Protein AF-A0A7X1L6V2-F1 (afdb_monomer_lite)

Sequence (202 aa):
MSANLEILYQQADAALVFFFRLVENPMLGYLIGIAVLALICAVIGDLTIGLAFRFNGAFFKRDNQELIRMQNKSLLALQARDKESYQACNQVANDSFGKVFFSQIALGASSLWPVPFALQWLSGRFADVAFLLPIPLGARTEVGYAFTFIPMYILMRILFGQVKDRLPGYRRLTALPDEDDGEEETMLRVGDVLKDKVSQKV

Secondary structure (DSSP, 8-state):
--HHHHHHHHHHHHHHHHHHTSSSSHHHHHHHHHHHHHHHHHHHHHHHHHHHHHHHHHHHHHHHHHHHHHHHHHHHHHHTT-HHHHHHHHHHHHHHHHHHHHHHHHHHHHTTTHHHHHHHHHHHHHTT-PEEEEEEETTEEEE-HHHHHHHHHHHHHHHHHHHGGG-HHHHHHH---------------HHHHHHHHHHTT-

pLDDT: mean 77.64, std 12.71, range [41.09, 93.88]

Structure (mmCIF, N/CA/C/O backbone):
data_AF-A0A7X1L6V2-F1
#
_entry.id   AF-A0A7X1L6V2-F1
#
loop_
_atom_site.group_PDB
_atom_site.id
_atom_site.type_symbol
_atom_site.label_atom_id
_atom_site.label_alt_id
_atom_site.label_comp_id
_atom_site.label_asym_id
_atom_site.label_entity_id
_atom_site.label_seq_id
_atom_site.pdbx_PDB_ins_code
_atom_site.Cartn_x
_atom_site.Cartn_y
_atom_site.Cartn_z
_atom_site.occupancy
_atom_site.B_iso_or_equiv
_atom_site.auth_seq_id
_atom_site.auth_comp_id
_atom_site.auth_asym_id
_atom_site.auth_atom_id
_atom_site.pdbx_PDB_model_num
ATOM 1 N N . MET A 1 1 ? 29.954 -3.954 -0.108 1.00 58.34 1 MET A N 1
ATOM 2 C CA . MET A 1 1 ? 28.746 -4.803 -0.023 1.00 58.34 1 MET A CA 1
ATOM 3 C C . MET A 1 1 ? 29.207 -6.238 -0.277 1.00 58.34 1 MET A C 1
ATOM 5 O O . MET A 1 1 ? 30.196 -6.391 -0.980 1.00 58.34 1 MET A O 1
ATOM 9 N N . SER A 1 2 ? 28.660 -7.279 0.362 1.00 73.75 2 SER A N 1
ATOM 10 C CA . SER A 1 2 ? 29.156 -8.646 0.103 1.00 73.75 2 SER A CA 1
ATOM 11 C C . SER A 1 2 ? 28.840 -9.038 -1.346 1.00 73.75 2 SER A C 1
ATOM 13 O O . SER A 1 2 ? 27.753 -8.728 -1.827 1.00 73.75 2 SER A O 1
ATOM 15 N N . ALA A 1 3 ? 29.762 -9.714 -2.042 1.00 81.69 3 ALA A N 1
ATOM 16 C CA . ALA A 1 3 ? 29.598 -10.080 -3.458 1.00 81.69 3 ALA A CA 1
ATOM 17 C C . ALA A 1 3 ? 28.263 -10.806 -3.742 1.00 81.69 3 ALA A C 1
ATOM 19 O O . ALA A 1 3 ? 27.625 -10.587 -4.766 1.00 81.69 3 ALA A O 1
ATOM 20 N N . ASN A 1 4 ? 27.780 -11.600 -2.782 1.00 85.12 4 ASN A N 1
ATOM 21 C CA . ASN A 1 4 ? 26.488 -12.285 -2.869 1.00 85.12 4 ASN A CA 1
ATOM 22 C C . ASN A 1 4 ? 25.287 -11.323 -2.891 1.00 85.12 4 ASN A C 1
ATOM 24 O O . ASN A 1 4 ? 24.302 -11.588 -3.576 1.00 85.12 4 ASN A O 1
ATOM 28 N N . LEU A 1 5 ? 25.351 -10.207 -2.158 1.00 81.88 5 LEU A N 1
ATOM 29 C CA . LEU A 1 5 ? 24.267 -9.225 -2.113 1.00 81.88 5 LEU A CA 1
ATOM 30 C C . LEU A 1 5 ? 24.190 -8.417 -3.416 1.00 81.88 5 LEU A C 1
ATOM 32 O O . LEU A 1 5 ? 23.098 -8.095 -3.872 1.00 81.88 5 LEU A O 1
ATOM 36 N N . GLU A 1 6 ? 25.336 -8.136 -4.039 1.00 83.44 6 GLU A N 1
ATOM 37 C CA . GLU A 1 6 ? 25.399 -7.504 -5.363 1.00 83.44 6 GLU A CA 1
ATOM 38 C C . GLU A 1 6 ? 24.801 -8.404 -6.450 1.00 83.44 6 GLU A C 1
ATOM 40 O O . GLU A 1 6 ? 24.004 -7.934 -7.260 1.00 83.44 6 GLU A O 1
ATOM 45 N N . ILE A 1 7 ? 25.105 -9.706 -6.420 1.00 87.31 7 ILE A N 1
ATOM 46 C CA . ILE A 1 7 ? 24.523 -10.690 -7.346 1.00 87.31 7 ILE A CA 1
ATOM 47 C C . ILE A 1 7 ? 23.001 -10.760 -7.179 1.00 87.31 7 ILE A C 1
ATOM 49 O O . ILE A 1 7 ? 22.271 -10.695 -8.167 1.00 87.31 7 ILE A O 1
ATOM 53 N N . LEU A 1 8 ? 22.509 -10.854 -5.939 1.00 84.00 8 LEU A N 1
ATOM 54 C CA . LEU A 1 8 ? 21.070 -10.878 -5.655 1.00 84.00 8 LEU A CA 1
ATOM 55 C C . LEU A 1 8 ? 20.374 -9.607 -6.145 1.00 84.00 8 LEU A C 1
ATOM 57 O O . LEU A 1 8 ? 19.308 -9.688 -6.755 1.00 84.00 8 LEU A O 1
ATOM 61 N N . TYR A 1 9 ? 20.989 -8.444 -5.916 1.00 84.12 9 TYR A N 1
ATOM 62 C CA . TYR A 1 9 ? 20.469 -7.175 -6.408 1.00 84.12 9 TYR A CA 1
ATOM 63 C C . TYR A 1 9 ? 20.370 -7.179 -7.935 1.00 84.12 9 TYR A C 1
ATOM 65 O O . TYR A 1 9 ? 19.296 -6.922 -8.463 1.00 84.12 9 TYR A O 1
ATOM 73 N N . GLN A 1 10 ? 21.437 -7.544 -8.648 1.00 85.38 10 GLN A N 1
ATOM 74 C CA . GLN A 1 10 ? 21.448 -7.586 -10.116 1.00 85.38 10 GLN A CA 1
ATOM 75 C C . GLN A 1 10 ? 20.434 -8.581 -10.697 1.00 85.38 10 GLN A C 1
ATOM 77 O O . GLN A 1 10 ? 19.821 -8.306 -11.726 1.00 85.38 10 GLN A O 1
ATOM 82 N N . GLN A 1 11 ? 20.223 -9.726 -10.045 1.00 87.44 11 GLN A N 1
ATOM 83 C CA . GLN A 1 11 ? 19.221 -10.703 -10.475 1.00 87.44 11 GLN A CA 1
ATOM 84 C C . GLN A 1 11 ? 17.793 -10.185 -10.291 1.00 87.44 11 GLN A C 1
ATOM 86 O O . GLN A 1 11 ? 16.987 -10.276 -11.217 1.00 87.44 11 GLN A O 1
ATOM 91 N N . ALA A 1 12 ? 17.483 -9.616 -9.122 1.00 83.62 12 ALA A N 1
ATOM 92 C CA . ALA A 1 12 ? 16.182 -9.000 -8.869 1.00 83.62 12 ALA A CA 1
ATOM 93 C C . ALA A 1 12 ? 15.929 -7.841 -9.842 1.00 83.62 12 ALA A C 1
ATOM 95 O O . ALA A 1 12 ? 14.844 -7.705 -10.405 1.00 83.62 12 ALA A O 1
ATOM 96 N N . ASP A 1 13 ? 16.964 -7.049 -10.089 1.00 86.19 13 ASP A N 1
ATOM 97 C CA . ASP A 1 13 ? 16.958 -5.933 -11.013 1.00 86.19 13 ASP A CA 1
ATOM 98 C C . ASP A 1 13 ? 16.658 -6.370 -12.456 1.00 86.19 13 ASP A C 1
ATOM 100 O O . ASP A 1 13 ? 15.748 -5.832 -13.089 1.00 86.19 13 ASP A O 1
ATOM 104 N N . ALA A 1 14 ? 17.342 -7.406 -12.950 1.00 85.81 14 ALA A N 1
ATOM 105 C CA . ALA A 1 14 ? 17.100 -7.983 -14.270 1.00 85.81 14 ALA A CA 1
ATOM 106 C C . ALA A 1 14 ? 15.687 -8.574 -14.394 1.00 85.81 14 ALA A C 1
ATOM 108 O O . ALA A 1 14 ? 15.012 -8.351 -15.402 1.00 85.81 14 ALA A O 1
ATOM 109 N N . ALA A 1 15 ? 15.219 -9.280 -13.361 1.00 85.06 15 ALA A N 1
ATOM 110 C CA . ALA A 1 15 ? 13.876 -9.848 -13.325 1.00 85.06 15 ALA A CA 1
ATOM 111 C C . ALA A 1 15 ? 12.793 -8.760 -13.377 1.00 85.06 15 ALA A C 1
ATOM 113 O O . ALA A 1 15 ? 11.805 -8.911 -14.090 1.00 85.06 15 ALA A O 1
ATOM 114 N N . LEU A 1 16 ? 12.985 -7.641 -12.673 1.00 85.31 16 LEU A N 1
ATOM 115 C CA . LEU A 1 16 ? 12.052 -6.516 -12.720 1.00 85.31 16 LEU A CA 1
ATOM 116 C C . LEU A 1 16 ? 12.097 -5.799 -14.073 1.00 85.31 16 LEU A C 1
ATOM 118 O O . LEU A 1 16 ? 11.047 -5.549 -14.658 1.00 85.31 16 LEU A O 1
ATOM 122 N N . VAL A 1 17 ? 13.291 -5.513 -14.607 1.00 87.19 17 VAL A N 1
ATOM 123 C CA . VAL A 1 17 ? 13.464 -4.842 -15.911 1.00 87.19 17 VAL A CA 1
ATOM 124 C C . VAL A 1 17 ? 12.854 -5.645 -17.056 1.00 87.19 17 VAL A C 1
ATOM 126 O O . VAL A 1 17 ? 12.338 -5.047 -18.001 1.00 87.19 17 VAL A O 1
ATOM 129 N N . PHE A 1 18 ? 12.870 -6.975 -16.974 1.00 86.94 18 PHE A N 1
ATOM 130 C CA . PHE A 1 18 ? 12.247 -7.843 -17.969 1.00 86.94 18 PHE A CA 1
ATOM 131 C C . PHE A 1 18 ? 10.788 -7.448 -18.253 1.00 86.94 18 PHE A C 1
ATOM 133 O O . PHE A 1 18 ? 10.409 -7.314 -19.416 1.00 86.94 18 PHE A O 1
ATOM 140 N N . PHE A 1 19 ? 9.994 -7.144 -17.220 1.00 86.19 19 PHE A N 1
ATOM 141 C CA . PHE A 1 19 ? 8.588 -6.758 -17.392 1.00 86.19 19 PHE A CA 1
ATOM 142 C C . PHE A 1 19 ? 8.403 -5.420 -18.117 1.00 86.19 19 PHE A C 1
ATOM 144 O O . PHE A 1 19 ? 7.423 -5.244 -18.836 1.00 86.19 19 PHE A O 1
ATOM 151 N N . PHE A 1 20 ? 9.362 -4.500 -17.990 1.00 84.38 20 PHE A N 1
ATOM 152 C CA . PHE A 1 20 ? 9.344 -3.214 -18.695 1.00 84.38 20 PHE A CA 1
ATOM 153 C C . PHE A 1 20 ? 9.712 -3.345 -20.180 1.00 84.38 20 PHE A C 1
ATOM 155 O O . PHE A 1 20 ? 9.467 -2.421 -20.952 1.00 84.38 20 PHE A O 1
ATOM 162 N N . ARG A 1 21 ? 10.301 -4.478 -20.587 1.00 86.12 21 ARG A N 1
ATOM 163 C CA . ARG A 1 21 ? 10.762 -4.753 -21.959 1.00 86.12 21 ARG A CA 1
ATOM 164 C C . ARG A 1 21 ? 9.888 -5.752 -22.718 1.00 86.12 21 ARG A C 1
ATOM 166 O O . ARG A 1 21 ? 10.239 -6.131 -23.829 1.00 86.12 21 ARG A O 1
ATOM 173 N N . LEU A 1 22 ? 8.760 -6.169 -22.142 1.00 83.00 22 LEU A N 1
ATOM 174 C CA . LEU A 1 22 ? 7.839 -7.125 -22.768 1.00 83.00 22 LEU A CA 1
ATOM 175 C C . LEU A 1 22 ? 7.211 -6.609 -24.069 1.00 83.00 22 LEU A C 1
ATOM 177 O O . LEU A 1 22 ? 6.811 -7.409 -24.909 1.00 83.00 22 LEU A O 1
ATOM 181 N N . VAL A 1 23 ? 7.091 -5.290 -24.221 1.00 87.25 23 VAL A N 1
ATOM 182 C CA . VAL A 1 23 ? 6.424 -4.655 -25.360 1.00 87.25 23 VAL A CA 1
ATOM 183 C C . VAL A 1 23 ? 7.390 -3.693 -26.039 1.00 87.25 23 VAL A C 1
ATOM 185 O O . VAL A 1 23 ? 8.060 -2.910 -25.371 1.00 87.25 23 VAL A O 1
ATOM 188 N N . GLU A 1 24 ? 7.433 -3.734 -27.372 1.00 83.31 24 GLU A N 1
ATOM 189 C CA . GLU A 1 24 ? 8.297 -2.871 -28.193 1.00 83.31 24 GLU A CA 1
ATOM 190 C C . GLU A 1 24 ? 7.934 -1.383 -28.061 1.00 83.31 24 GLU A C 1
ATOM 192 O O . GLU A 1 24 ? 8.799 -0.514 -28.139 1.00 83.31 24 GLU A O 1
ATOM 197 N N . ASN A 1 25 ? 6.653 -1.078 -27.818 1.00 86.00 25 ASN A N 1
ATOM 198 C CA . ASN A 1 25 ? 6.199 0.276 -27.524 1.00 86.00 25 ASN A CA 1
ATOM 199 C C . ASN A 1 25 ? 6.647 0.700 -26.106 1.00 86.00 25 ASN A C 1
ATOM 201 O O . ASN A 1 25 ? 6.159 0.129 -25.123 1.00 86.00 25 ASN A O 1
ATOM 205 N N . PRO A 1 26 ? 7.491 1.742 -25.973 1.00 82.56 26 PRO A N 1
ATOM 206 C CA . PRO A 1 26 ? 8.095 2.130 -24.6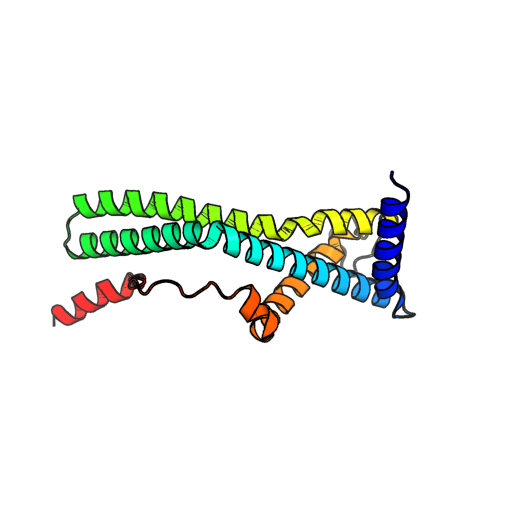98 1.00 82.56 26 PRO A CA 1
ATOM 207 C C . PRO A 1 26 ? 7.073 2.608 -23.658 1.00 82.56 26 PRO A C 1
ATOM 209 O O . PRO A 1 26 ? 7.256 2.374 -22.465 1.00 82.56 26 PRO A O 1
ATOM 212 N N . MET A 1 27 ? 5.973 3.238 -24.084 1.00 82.75 27 MET A N 1
ATOM 213 C CA . MET A 1 27 ? 4.936 3.721 -23.167 1.00 82.75 27 MET A CA 1
ATOM 214 C C . MET A 1 27 ? 4.108 2.562 -22.602 1.00 82.75 27 MET A C 1
ATOM 216 O O . MET A 1 27 ? 3.819 2.530 -21.406 1.00 82.75 27 MET A O 1
ATOM 220 N N . LEU A 1 28 ? 3.764 1.581 -23.442 1.00 84.81 28 LEU A N 1
ATOM 221 C CA . LEU A 1 28 ? 3.049 0.380 -23.000 1.00 84.81 28 LEU A CA 1
ATOM 222 C C . LEU A 1 28 ? 3.937 -0.517 -22.133 1.00 84.81 28 LEU A C 1
ATOM 224 O O . LEU A 1 28 ? 3.477 -0.987 -21.094 1.00 84.81 28 LEU A O 1
ATOM 228 N N . GLY A 1 29 ? 5.206 -0.702 -22.509 1.00 87.62 29 GLY A N 1
ATOM 229 C CA . GLY A 1 29 ? 6.185 -1.428 -21.697 1.00 87.62 29 GLY A CA 1
ATOM 230 C C . GLY A 1 29 ? 6.349 -0.803 -20.312 1.00 87.6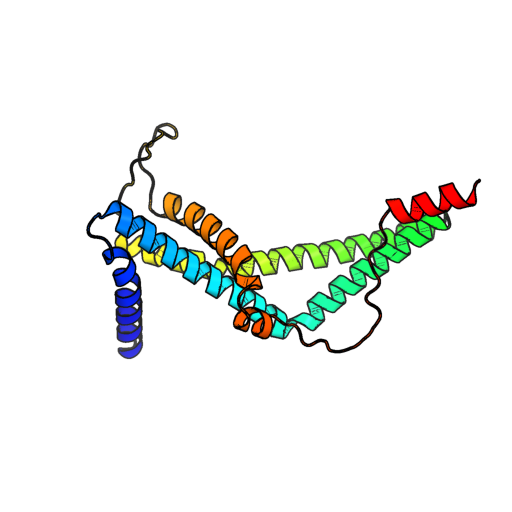2 29 GLY A C 1
ATOM 231 O O . GLY A 1 29 ? 6.316 -1.508 -19.305 1.00 87.62 29 GLY A O 1
ATOM 232 N N . TYR A 1 30 ? 6.405 0.531 -20.239 1.00 88.06 30 TYR A N 1
ATOM 233 C CA . TYR A 1 30 ? 6.413 1.256 -18.972 1.00 88.06 30 TYR A CA 1
ATOM 234 C C . TYR A 1 30 ? 5.153 1.003 -18.135 1.00 88.06 30 TYR A C 1
ATOM 236 O O . TYR A 1 30 ? 5.276 0.620 -16.972 1.00 88.06 30 TYR A O 1
ATOM 244 N N . LEU A 1 31 ? 3.956 1.170 -18.713 1.00 88.06 31 LEU A N 1
ATOM 245 C CA . LEU A 1 31 ? 2.681 0.972 -18.010 1.00 88.06 31 LEU A CA 1
ATOM 246 C C . LEU A 1 31 ? 2.524 -0.457 -17.473 1.00 88.06 31 LEU A C 1
ATOM 248 O O . LEU A 1 31 ? 2.091 -0.642 -16.336 1.00 88.06 31 LEU A O 1
ATOM 252 N N . ILE A 1 32 ? 2.909 -1.461 -18.262 1.00 90.06 32 ILE A N 1
ATOM 253 C CA . ILE A 1 32 ? 2.895 -2.869 -17.847 1.00 90.06 32 ILE A CA 1
ATOM 254 C C . ILE A 1 32 ? 3.914 -3.101 -16.731 1.00 90.06 32 ILE A C 1
ATOM 256 O O . ILE A 1 32 ? 3.582 -3.714 -15.718 1.00 90.06 32 ILE A O 1
ATOM 260 N N . GLY A 1 33 ? 5.130 -2.573 -16.873 1.00 90.25 33 GLY A N 1
ATOM 261 C CA . GLY A 1 33 ? 6.172 -2.694 -15.859 1.00 90.25 33 GLY A CA 1
ATOM 262 C C . GLY A 1 33 ? 5.752 -2.104 -14.512 1.00 90.25 33 GLY A C 1
ATOM 263 O O . GLY A 1 33 ? 5.861 -2.780 -13.487 1.00 90.25 33 GLY A O 1
ATOM 264 N N . ILE A 1 34 ? 5.195 -0.884 -14.495 1.00 92.12 34 ILE A N 1
ATOM 265 C CA . ILE A 1 34 ? 4.695 -0.277 -13.252 1.00 92.12 34 ILE A CA 1
ATOM 266 C C . ILE A 1 34 ? 3.474 -1.014 -12.695 1.00 92.12 34 ILE A C 1
ATOM 268 O O . ILE A 1 34 ? 3.340 -1.083 -11.478 1.00 92.12 34 ILE A O 1
ATOM 272 N N . ALA A 1 35 ? 2.616 -1.594 -13.542 1.00 92.50 35 ALA A N 1
ATOM 273 C CA . ALA A 1 35 ? 1.476 -2.400 -13.110 1.00 92.50 35 ALA A CA 1
ATOM 274 C C . ALA A 1 35 ? 1.926 -3.693 -12.417 1.00 92.50 35 ALA A C 1
ATOM 276 O O . ALA A 1 35 ? 1.427 -4.023 -11.342 1.00 92.50 35 ALA A O 1
ATOM 277 N N . VAL A 1 36 ? 2.907 -4.398 -12.987 1.00 92.56 36 VAL A N 1
ATOM 278 C CA . VAL A 1 36 ? 3.487 -5.606 -12.383 1.00 92.56 36 VAL A CA 1
ATOM 279 C C . VAL A 1 36 ? 4.204 -5.264 -11.080 1.00 92.56 36 VAL A C 1
ATOM 281 O O . VAL A 1 36 ? 3.978 -5.924 -10.068 1.00 92.56 36 VAL A O 1
ATOM 284 N N . LEU A 1 37 ? 5.018 -4.205 -11.064 1.00 93.12 37 LEU A N 1
ATOM 285 C CA . LEU A 1 37 ? 5.707 -3.756 -9.853 1.00 93.12 37 LEU A CA 1
ATOM 286 C C . LEU A 1 37 ? 4.710 -3.373 -8.749 1.00 93.12 37 LEU A C 1
ATOM 288 O O . LEU A 1 37 ? 4.858 -3.793 -7.602 1.00 93.12 37 LEU A O 1
ATOM 292 N N . ALA A 1 38 ? 3.657 -2.634 -9.102 1.00 93.88 38 ALA A N 1
ATOM 293 C CA . ALA A 1 38 ? 2.563 -2.285 -8.205 1.00 93.88 38 ALA A CA 1
ATOM 294 C C . ALA A 1 38 ? 1.856 -3.522 -7.634 1.00 93.88 38 ALA A C 1
ATOM 296 O O . ALA A 1 38 ? 1.586 -3.574 -6.432 1.00 93.88 38 ALA A O 1
ATOM 297 N N . LEU A 1 39 ? 1.583 -4.524 -8.474 1.00 92.12 39 LEU A N 1
ATOM 298 C CA . LEU A 1 39 ? 0.985 -5.787 -8.054 1.00 92.12 39 LEU A CA 1
ATOM 299 C C . LEU A 1 39 ? 1.894 -6.535 -7.072 1.00 92.12 39 LEU A C 1
ATOM 301 O O . LEU A 1 39 ? 1.416 -6.989 -6.037 1.00 92.12 39 LEU A O 1
ATOM 305 N N . ILE A 1 40 ? 3.201 -6.607 -7.340 1.00 91.56 40 ILE A N 1
ATOM 306 C CA . ILE A 1 40 ? 4.181 -7.215 -6.427 1.00 91.56 40 ILE A CA 1
ATOM 307 C C . ILE A 1 40 ? 4.157 -6.501 -5.069 1.00 91.56 40 ILE A C 1
ATOM 309 O O . ILE A 1 40 ? 4.057 -7.158 -4.033 1.00 91.56 40 ILE A O 1
ATOM 313 N N . CYS A 1 41 ? 4.175 -5.164 -5.050 1.00 93.06 41 CYS A N 1
ATOM 314 C CA . CYS A 1 41 ? 4.062 -4.393 -3.810 1.00 93.06 41 CYS A CA 1
ATOM 315 C C . CYS A 1 41 ? 2.749 -4.670 -3.068 1.00 93.06 41 CYS A C 1
ATOM 317 O O . CYS A 1 41 ? 2.753 -4.781 -1.843 1.00 93.06 41 CYS A O 1
ATOM 319 N N . ALA A 1 42 ? 1.628 -4.777 -3.788 1.00 90.25 42 ALA A N 1
ATOM 320 C CA . ALA A 1 42 ? 0.328 -5.074 -3.198 1.00 90.25 42 ALA A CA 1
ATOM 321 C C . ALA A 1 42 ? 0.303 -6.473 -2.560 1.00 90.25 42 ALA A C 1
ATOM 323 O O . ALA A 1 42 ? -0.145 -6.604 -1.422 1.00 90.25 42 ALA A O 1
ATOM 324 N N . VAL A 1 43 ? 0.847 -7.480 -3.250 1.00 89.06 43 VAL A N 1
ATOM 325 C CA . VAL A 1 43 ? 0.966 -8.860 -2.756 1.00 89.06 43 VAL A CA 1
ATOM 326 C C . VAL A 1 43 ? 1.854 -8.920 -1.515 1.00 89.06 43 VAL A C 1
ATOM 328 O O . VAL A 1 43 ? 1.439 -9.463 -0.498 1.00 89.06 43 VAL A O 1
ATOM 331 N N . ILE A 1 44 ? 3.053 -8.330 -1.557 1.00 90.25 44 ILE A N 1
ATOM 332 C CA . ILE A 1 44 ? 3.979 -8.328 -0.412 1.00 90.25 44 ILE A CA 1
ATOM 333 C C . ILE A 1 44 ? 3.354 -7.602 0.784 1.00 90.25 44 ILE A C 1
ATOM 335 O O . ILE A 1 44 ? 3.444 -8.077 1.918 1.00 90.25 44 ILE A O 1
ATOM 339 N N . GLY A 1 45 ? 2.696 -6.467 0.545 1.00 88.12 45 GLY A N 1
ATOM 340 C CA . GLY A 1 45 ? 2.018 -5.706 1.590 1.00 88.12 45 GLY A CA 1
ATOM 341 C C . GLY A 1 45 ? 0.891 -6.494 2.260 1.00 88.12 45 GLY A C 1
ATOM 342 O O . GLY A 1 45 ? 0.788 -6.495 3.484 1.00 88.12 45 GLY A O 1
ATOM 343 N N . ASP A 1 46 ? 0.072 -7.200 1.482 1.00 85.06 46 ASP A N 1
ATOM 344 C CA . ASP A 1 46 ? -1.048 -7.989 2.006 1.00 85.06 46 ASP A CA 1
ATOM 345 C C . ASP A 1 46 ? -0.568 -9.291 2.682 1.00 85.06 46 ASP A C 1
ATOM 347 O O . ASP A 1 46 ? -1.088 -9.664 3.731 1.00 85.06 46 ASP A O 1
ATOM 351 N N . LEU A 1 47 ? 0.514 -9.911 2.193 1.00 84.50 47 LEU A N 1
ATOM 352 C CA . LEU A 1 47 ? 1.211 -10.993 2.902 1.00 84.50 47 LEU A CA 1
ATOM 353 C C . LEU A 1 47 ? 1.774 -10.525 4.249 1.00 84.50 47 LEU A C 1
ATOM 355 O O . LEU A 1 47 ? 1.710 -11.261 5.231 1.00 84.50 47 LEU A O 1
ATOM 359 N N . THR A 1 48 ? 2.293 -9.296 4.313 1.00 86.31 48 THR A N 1
ATOM 360 C CA . THR A 1 48 ? 2.785 -8.702 5.565 1.00 86.31 48 THR A CA 1
ATOM 361 C C . THR A 1 48 ? 1.645 -8.538 6.568 1.00 86.31 48 THR A C 1
ATOM 363 O O . THR A 1 48 ? 1.812 -8.884 7.736 1.00 86.31 48 THR A O 1
ATOM 366 N N . ILE A 1 49 ? 0.471 -8.077 6.115 1.00 80.62 49 ILE A N 1
ATOM 367 C CA . ILE A 1 49 ? -0.738 -8.020 6.949 1.00 80.62 49 ILE A CA 1
ATOM 368 C C . ILE A 1 49 ? -1.119 -9.423 7.430 1.00 80.62 49 ILE A C 1
ATOM 370 O O . ILE A 1 49 ? -1.307 -9.619 8.628 1.00 80.62 49 ILE A O 1
ATOM 374 N N . GLY A 1 50 ? -1.202 -10.405 6.527 1.00 77.62 50 GLY A N 1
ATOM 375 C CA . GLY A 1 50 ? -1.555 -11.783 6.880 1.00 77.62 50 GLY A CA 1
ATOM 376 C C . GLY A 1 50 ? -0.607 -12.381 7.922 1.00 77.62 50 GLY A C 1
ATOM 377 O O . GLY A 1 50 ? -1.047 -12.993 8.893 1.00 77.62 50 GLY A O 1
ATOM 378 N N . LEU A 1 51 ? 0.695 -12.127 7.781 1.00 79.69 51 LEU A N 1
ATOM 379 C CA . LEU A 1 51 ? 1.705 -12.555 8.743 1.00 79.69 51 LEU A CA 1
ATOM 380 C C . LEU A 1 51 ? 1.559 -11.835 10.093 1.00 79.69 51 LEU A C 1
ATOM 382 O O . LEU A 1 51 ? 1.623 -12.477 11.140 1.00 79.69 51 LEU A O 1
ATOM 386 N N . ALA A 1 52 ? 1.312 -10.523 10.080 1.00 79.50 52 ALA A N 1
ATOM 387 C CA . ALA A 1 52 ? 1.067 -9.742 11.291 1.00 79.50 52 ALA A CA 1
ATOM 388 C C . ALA A 1 52 ? -0.180 -10.237 12.044 1.00 79.50 52 ALA A C 1
ATOM 390 O O . ALA A 1 52 ? -0.139 -10.393 13.264 1.00 79.50 52 ALA A O 1
ATOM 391 N N . PHE A 1 53 ? -1.258 -10.565 11.326 1.00 73.38 53 PHE A N 1
ATOM 392 C CA . PHE A 1 53 ? -2.439 -11.208 11.901 1.00 73.38 53 PHE A CA 1
ATOM 393 C C . PHE A 1 53 ? -2.155 -12.621 12.399 1.00 73.38 53 PHE A C 1
ATOM 395 O O . PHE A 1 53 ? -2.715 -13.025 13.407 1.00 73.38 53 PHE A O 1
ATOM 402 N N . ARG A 1 54 ? -1.276 -13.394 11.762 1.00 73.94 54 ARG A N 1
ATOM 403 C CA . ARG A 1 54 ? -0.948 -14.731 12.270 1.00 73.94 54 ARG A CA 1
ATOM 404 C C . ARG A 1 54 ? -0.187 -14.683 13.595 1.00 73.94 54 ARG A C 1
ATOM 406 O O . ARG A 1 54 ? -0.447 -15.509 14.462 1.00 73.94 54 ARG A O 1
ATOM 413 N N . PHE A 1 55 ? 0.718 -13.723 13.765 1.00 75.56 55 PHE A N 1
ATOM 414 C CA . PHE A 1 55 ? 1.474 -13.584 15.012 1.00 75.56 55 PHE A CA 1
ATOM 415 C C . PHE A 1 55 ? 0.704 -12.857 16.117 1.00 75.56 55 PHE A C 1
ATOM 417 O O . PHE A 1 55 ? 0.848 -13.219 17.280 1.00 75.56 55 PHE A O 1
ATOM 424 N N . ASN A 1 56 ? -0.112 -11.855 15.774 1.00 77.00 56 ASN A N 1
ATOM 425 C CA . ASN A 1 56 ? -0.787 -10.993 16.751 1.00 77.00 56 ASN A CA 1
ATOM 426 C C . ASN A 1 56 ? -2.325 -11.031 16.655 1.00 77.00 56 ASN A C 1
ATOM 428 O O . ASN A 1 56 ? -3.017 -10.188 17.220 1.00 77.00 56 ASN A O 1
ATOM 432 N N . GLY A 1 57 ? -2.891 -11.994 15.928 1.00 68.00 57 GLY A N 1
ATOM 433 C CA . GLY A 1 57 ? -4.327 -12.066 15.637 1.00 68.00 57 GLY A CA 1
ATOM 434 C C . GLY A 1 57 ? -5.193 -12.230 16.875 1.00 68.00 57 GLY A C 1
ATOM 435 O O . GLY A 1 57 ? -6.266 -11.640 16.940 1.00 68.00 57 GLY A O 1
ATOM 436 N N . ALA A 1 58 ? -4.699 -12.946 17.888 1.00 68.69 58 ALA A N 1
ATOM 437 C CA . ALA A 1 58 ? -5.383 -13.081 19.171 1.00 68.69 58 ALA A CA 1
ATOM 438 C C . ALA A 1 58 ? -5.579 -11.724 19.872 1.00 68.69 58 ALA A C 1
ATOM 440 O O . ALA A 1 58 ? -6.630 -11.485 20.463 1.00 68.69 58 ALA A O 1
ATOM 441 N N . PHE A 1 59 ? -4.604 -10.814 19.762 1.00 73.25 59 PHE A N 1
ATOM 442 C CA . PHE A 1 59 ? -4.697 -9.464 20.318 1.00 73.25 59 PHE A CA 1
ATOM 443 C C . PHE A 1 59 ? -5.768 -8.639 19.593 1.00 73.25 59 PHE A C 1
ATOM 445 O O . PHE A 1 59 ? -6.671 -8.105 20.230 1.00 73.25 59 PHE A O 1
ATOM 452 N N . PHE A 1 60 ? -5.744 -8.622 18.254 1.00 70.50 60 PHE A N 1
ATOM 453 C CA . PHE A 1 60 ? -6.752 -7.901 17.468 1.00 70.50 60 PHE A CA 1
ATOM 454 C C . PHE A 1 60 ? -8.166 -8.468 17.652 1.00 70.50 60 PHE A C 1
ATOM 456 O O . PHE A 1 60 ? -9.125 -7.700 17.720 1.00 70.50 60 PHE A O 1
ATOM 463 N N . LYS A 1 61 ? -8.309 -9.798 17.753 1.00 72.25 61 LYS A N 1
ATOM 464 C CA . LYS A 1 61 ? -9.602 -10.459 17.985 1.00 72.25 61 LYS A CA 1
ATOM 465 C C . LYS A 1 61 ? -10.159 -10.096 19.362 1.00 72.25 61 LYS A C 1
ATOM 467 O O . LYS A 1 61 ? -11.324 -9.721 19.451 1.00 72.25 61 LYS A O 1
ATOM 472 N N . ARG A 1 62 ? -9.323 -10.119 20.407 1.00 75.56 62 ARG A N 1
ATOM 473 C CA . ARG A 1 62 ? -9.705 -9.714 21.767 1.00 75.56 62 ARG A CA 1
ATOM 474 C C . ARG A 1 62 ? -10.179 -8.261 21.823 1.00 75.56 62 ARG A C 1
ATOM 476 O O . ARG A 1 62 ? -11.263 -8.012 22.342 1.00 75.56 62 ARG A O 1
ATOM 483 N N . ASP A 1 63 ? -9.408 -7.329 21.268 1.00 76.19 63 ASP A N 1
ATOM 484 C CA . ASP A 1 63 ? -9.752 -5.900 21.284 1.00 76.19 63 ASP A CA 1
ATOM 485 C C . ASP A 1 63 ? -11.050 -5.621 20.507 1.00 76.19 63 ASP A C 1
ATOM 487 O O . ASP A 1 63 ? -11.882 -4.813 20.926 1.00 76.19 63 ASP A O 1
ATOM 491 N N . ASN A 1 64 ? -11.264 -6.327 19.392 1.00 77.06 64 ASN A N 1
ATOM 492 C CA . ASN A 1 64 ? -12.490 -6.211 18.606 1.00 77.06 64 ASN A CA 1
ATOM 493 C C . ASN A 1 64 ? -13.711 -6.803 19.337 1.00 77.06 64 ASN A C 1
ATOM 495 O O . ASN A 1 64 ? -14.782 -6.199 19.334 1.00 77.06 64 ASN A O 1
ATOM 499 N N . GLN A 1 65 ? -13.557 -7.948 20.007 1.00 79.50 65 GLN A N 1
ATOM 500 C CA . GLN A 1 65 ? -14.613 -8.535 20.841 1.00 79.50 65 GLN A CA 1
ATOM 501 C C . GLN A 1 65 ? -14.961 -7.634 22.033 1.00 79.50 65 GLN A C 1
ATOM 503 O O . GLN A 1 65 ? -16.136 -7.451 22.352 1.00 79.50 65 GLN A O 1
ATOM 508 N N . GLU A 1 66 ? -13.960 -7.028 22.675 1.00 78.00 66 GLU A N 1
ATOM 509 C CA . GLU A 1 66 ? -14.168 -6.088 23.778 1.00 78.00 66 GLU A CA 1
ATOM 510 C C . GLU A 1 66 ? -14.943 -4.844 23.322 1.00 78.00 66 GLU A C 1
ATOM 512 O O . GLU A 1 66 ? -15.903 -4.446 23.988 1.00 78.00 66 GLU A O 1
ATOM 517 N N . LEU A 1 67 ? -14.611 -4.293 22.148 1.00 79.44 67 LEU A N 1
ATOM 518 C CA . LEU A 1 67 ? -15.372 -3.209 21.525 1.00 79.44 67 LEU A CA 1
ATOM 519 C C . LEU A 1 67 ? -16.847 -3.587 21.327 1.00 79.44 67 LEU A C 1
ATOM 521 O O . LEU A 1 67 ? -17.730 -2.837 21.752 1.00 79.44 67 LEU A O 1
ATOM 525 N N . ILE A 1 68 ? -17.125 -4.745 20.719 1.00 80.44 68 ILE A N 1
ATOM 526 C CA . ILE A 1 68 ? -18.505 -5.177 20.453 1.00 80.44 68 ILE A CA 1
ATOM 527 C C . ILE A 1 68 ? -19.281 -5.354 21.763 1.00 80.44 68 ILE A C 1
ATOM 529 O O . ILE A 1 68 ? -20.381 -4.816 21.910 1.00 80.44 68 ILE A O 1
ATOM 533 N N . ARG A 1 69 ? -18.681 -6.021 22.752 1.00 80.56 69 ARG A N 1
ATOM 534 C CA . ARG A 1 69 ? -19.303 -6.268 24.056 1.00 80.56 69 ARG A CA 1
ATOM 535 C C . ARG A 1 69 ? -19.649 -4.974 24.790 1.00 80.56 69 ARG A C 1
ATOM 537 O O . ARG A 1 69 ? -20.726 -4.850 25.375 1.00 80.56 69 ARG A O 1
ATOM 544 N N . MET A 1 70 ? -18.747 -3.994 24.781 1.00 77.12 70 MET A N 1
ATOM 545 C CA . MET A 1 70 ? -18.978 -2.711 25.453 1.00 77.12 70 MET A CA 1
ATOM 546 C C . MET A 1 70 ? -20.010 -1.855 24.717 1.00 77.12 70 MET A C 1
ATOM 548 O O . MET A 1 70 ? -20.834 -1.203 25.362 1.00 77.12 70 MET A O 1
ATOM 552 N N . GLN A 1 71 ? -20.033 -1.912 23.385 1.00 79.88 71 GLN A N 1
ATOM 553 C CA . GLN A 1 71 ? -21.065 -1.261 22.583 1.00 79.88 71 GLN A CA 1
ATOM 554 C C . GLN A 1 71 ? -22.450 -1.888 22.807 1.00 79.88 71 GLN A C 1
ATOM 556 O O . GLN A 1 71 ? -23.440 -1.172 22.940 1.00 79.88 71 GLN A O 1
ATOM 561 N N . ASN A 1 72 ? -22.537 -3.212 22.931 1.00 83.00 72 ASN A N 1
ATOM 562 C CA . ASN A 1 72 ? -23.786 -3.891 23.270 1.00 83.00 72 ASN A CA 1
ATOM 563 C C . ASN A 1 72 ? -24.286 -3.475 24.660 1.00 83.00 72 ASN A C 1
ATOM 565 O O . ASN A 1 72 ? -25.452 -3.115 24.822 1.00 83.00 72 ASN A O 1
ATOM 569 N N . LYS A 1 73 ? -23.399 -3.440 25.662 1.00 80.50 73 LYS A N 1
ATOM 570 C CA . LYS A 1 73 ? -23.744 -3.003 27.025 1.00 80.50 73 LYS A CA 1
ATOM 571 C C . LYS A 1 73 ? -24.213 -1.553 27.091 1.00 80.50 73 LYS A C 1
ATOM 573 O O . LYS A 1 73 ? -25.167 -1.270 27.813 1.00 80.50 73 LYS A O 1
ATOM 578 N N . SER A 1 74 ? -23.597 -0.639 26.338 1.00 71.62 74 SER A N 1
ATOM 579 C CA . SER A 1 74 ? -24.051 0.756 26.302 1.00 71.62 74 SER A CA 1
ATOM 580 C C . SER A 1 74 ? -25.451 0.873 25.691 1.00 71.62 74 SER A C 1
ATOM 582 O O . SER A 1 74 ? -26.300 1.582 26.233 1.00 71.62 74 SER A O 1
ATOM 584 N N . LEU A 1 75 ? -25.755 0.111 24.636 1.00 80.44 75 LEU A N 1
ATOM 585 C CA . LEU A 1 75 ? -27.094 0.073 24.040 1.00 80.44 75 LEU A CA 1
ATOM 586 C C . LEU A 1 75 ? -28.143 -0.548 24.974 1.00 80.44 75 LEU A C 1
ATOM 588 O O . LEU A 1 75 ? -29.257 -0.029 25.067 1.00 80.44 75 LEU A O 1
ATOM 592 N N . LEU A 1 76 ? -27.791 -1.597 25.721 1.00 80.44 76 LEU A N 1
ATOM 593 C CA . LEU A 1 76 ? -28.671 -2.195 26.731 1.00 80.44 76 LEU A CA 1
ATOM 594 C C . LEU A 1 76 ? -28.933 -1.238 27.908 1.00 80.44 76 LEU A C 1
ATOM 596 O O . LEU A 1 76 ? -30.073 -1.099 28.352 1.00 80.44 76 LEU A O 1
ATOM 600 N N . ALA A 1 77 ? -27.920 -0.504 28.378 1.00 71.94 77 ALA A N 1
ATOM 601 C CA . ALA A 1 77 ? -28.098 0.526 29.406 1.00 71.94 77 ALA A CA 1
ATOM 602 C C . ALA A 1 77 ? -29.012 1.669 28.920 1.00 71.94 77 ALA A C 1
ATOM 604 O O . ALA A 1 77 ? -29.892 2.135 29.651 1.00 71.94 77 ALA A O 1
ATOM 605 N N . LEU A 1 78 ? -28.881 2.061 27.646 1.00 76.00 78 LEU A N 1
ATOM 606 C CA . LEU A 1 78 ? -29.792 3.011 27.004 1.00 76.00 78 LEU A CA 1
ATOM 607 C C . LEU A 1 78 ? -31.230 2.469 26.953 1.00 76.00 78 LEU A C 1
ATOM 609 O O . LEU A 1 78 ? -32.191 3.208 27.196 1.00 76.00 78 LEU A O 1
ATOM 613 N N . GLN A 1 79 ? -31.398 1.172 26.677 1.00 76.44 79 GLN A N 1
ATOM 614 C CA . GLN A 1 79 ? -32.699 0.505 26.691 1.00 76.44 79 GLN A CA 1
ATOM 615 C C . GLN A 1 79 ? -33.341 0.557 28.083 1.00 76.44 79 GLN A C 1
ATOM 617 O O . GLN A 1 79 ? -34.530 0.896 28.170 1.00 76.44 79 GLN A O 1
ATOM 622 N N . ALA A 1 80 ? -32.552 0.319 29.135 1.00 78.94 80 ALA A N 1
ATOM 623 C CA . ALA A 1 80 ? -32.951 0.376 30.542 1.00 78.94 80 ALA A CA 1
ATOM 624 C C . ALA A 1 80 ? -33.195 1.803 31.078 1.00 78.94 80 ALA A C 1
ATOM 626 O O . ALA A 1 80 ? -33.682 1.957 32.195 1.00 78.94 80 ALA A O 1
ATOM 627 N N . ARG A 1 81 ? -32.919 2.851 30.280 1.00 78.75 81 ARG A N 1
ATOM 628 C CA . ARG A 1 81 ? -33.005 4.278 30.667 1.00 78.75 81 ARG A CA 1
ATOM 629 C C . ARG A 1 81 ? -32.116 4.660 31.855 1.00 78.75 81 ARG A C 1
ATOM 631 O O . ARG A 1 81 ? -32.343 5.698 32.477 1.00 78.75 81 ARG A O 1
ATOM 638 N N . ASP A 1 82 ? -31.086 3.870 32.124 1.00 81.19 82 ASP A N 1
ATOM 639 C CA . ASP A 1 82 ? -30.098 4.180 33.145 1.00 81.19 82 ASP A CA 1
ATOM 640 C C . ASP A 1 82 ? -28.994 5.053 32.538 1.00 81.19 82 ASP A C 1
ATOM 642 O O . ASP A 1 82 ? -28.126 4.587 31.797 1.00 81.19 82 ASP A O 1
ATOM 646 N N . LYS A 1 83 ? -29.056 6.356 32.832 1.00 80.81 83 LYS A N 1
ATOM 647 C CA . LYS A 1 83 ? -28.093 7.337 32.321 1.00 80.81 83 LYS A CA 1
ATOM 648 C C . LYS A 1 83 ? -26.691 7.145 32.896 1.00 80.81 83 LYS A C 1
ATOM 650 O O . LYS A 1 83 ? -25.731 7.436 32.187 1.00 80.81 83 LYS A O 1
ATOM 655 N N . GLU A 1 84 ? -26.573 6.696 34.142 1.00 83.50 84 GLU A N 1
ATOM 656 C CA . GLU A 1 84 ? -25.283 6.547 34.817 1.00 83.50 84 GLU A CA 1
ATOM 657 C C . GLU A 1 84 ? -24.532 5.348 34.231 1.00 83.50 84 GLU A C 1
ATOM 659 O O . GLU A 1 84 ? -23.418 5.497 33.719 1.00 83.50 84 GLU A O 1
ATOM 664 N N . SER A 1 85 ? -25.206 4.197 34.146 1.00 78.38 85 SER A N 1
ATOM 665 C CA . SER A 1 85 ? -24.663 3.003 33.488 1.00 78.38 85 SER A CA 1
ATOM 666 C C . SER A 1 85 ? -24.381 3.230 32.002 1.00 78.38 85 SER A C 1
ATOM 668 O O . SER A 1 85 ? -23.382 2.730 31.479 1.00 78.38 85 SER A O 1
ATOM 670 N N . TYR A 1 86 ? -25.215 4.018 31.311 1.00 76.75 86 TYR A N 1
ATOM 671 C CA . TYR A 1 86 ? -24.979 4.392 29.916 1.00 76.75 86 TYR A CA 1
ATOM 672 C C . TYR A 1 86 ? -23.690 5.198 29.747 1.00 76.75 86 TYR A C 1
ATOM 674 O O . TYR A 1 86 ? -22.878 4.862 28.888 1.00 76.75 86 TYR A O 1
ATOM 682 N N . GLN A 1 87 ? -23.476 6.243 30.553 1.00 82.69 87 GLN A N 1
ATOM 683 C CA . GLN A 1 87 ? -22.280 7.084 30.448 1.00 82.69 87 GLN A CA 1
ATOM 684 C C . GLN A 1 87 ? -21.003 6.294 30.742 1.00 82.69 87 GLN A C 1
ATOM 686 O O . GLN A 1 87 ? -20.043 6.400 29.976 1.00 82.69 87 GLN A O 1
ATOM 691 N N . ALA A 1 88 ? -21.019 5.453 31.781 1.00 82.94 88 ALA A N 1
ATOM 692 C CA . ALA A 1 88 ? -19.892 4.592 32.124 1.00 82.94 88 ALA A CA 1
ATOM 693 C C . ALA A 1 88 ? -19.562 3.603 30.991 1.00 82.94 88 ALA A C 1
ATOM 695 O O . ALA A 1 88 ? -18.420 3.542 30.532 1.00 82.94 88 ALA A O 1
ATOM 696 N N . CYS A 1 89 ? -20.564 2.883 30.469 1.00 78.44 89 CYS A N 1
ATOM 697 C CA . CYS A 1 89 ? -20.358 1.945 29.360 1.00 78.44 89 CYS A CA 1
ATOM 698 C C . CYS A 1 89 ? -19.923 2.657 28.073 1.00 78.44 89 CYS A C 1
ATOM 700 O O . CYS A 1 89 ? -19.068 2.155 27.348 1.00 78.44 89 CYS A O 1
ATOM 702 N N . ASN A 1 90 ? -20.475 3.838 27.790 1.00 81.00 90 ASN A N 1
ATOM 703 C CA . ASN A 1 90 ? -20.132 4.616 26.604 1.00 81.00 90 ASN A CA 1
ATOM 704 C C . ASN A 1 90 ? -18.683 5.124 26.642 1.00 81.00 90 ASN A C 1
ATOM 706 O O . ASN A 1 90 ? -18.013 5.133 25.612 1.00 81.00 90 ASN A O 1
ATOM 710 N N . GLN A 1 91 ? -18.175 5.515 27.813 1.00 85.12 91 GLN A N 1
ATOM 711 C CA . GLN A 1 91 ? -16.783 5.943 27.953 1.00 85.12 91 GLN A CA 1
ATOM 712 C C . GLN A 1 91 ? -15.806 4.789 27.683 1.00 85.12 91 GLN A C 1
ATOM 714 O O . GLN A 1 91 ? -14.845 4.968 26.936 1.00 85.12 91 GLN A O 1
ATOM 719 N N . VAL A 1 92 ? -16.091 3.596 28.217 1.00 83.75 92 VAL A N 1
ATOM 720 C CA . VAL A 1 92 ? -15.286 2.384 27.975 1.00 83.75 92 VAL A CA 1
ATOM 721 C C . VAL A 1 92 ? -15.369 1.937 26.510 1.00 83.75 92 VAL A C 1
ATOM 723 O O . VAL A 1 92 ? -14.352 1.576 25.912 1.00 83.75 92 VAL A O 1
ATOM 726 N N . ALA A 1 93 ? -16.557 2.008 25.901 1.00 76.50 93 ALA A N 1
ATOM 727 C CA . ALA A 1 93 ? -16.742 1.703 24.485 1.00 76.50 93 ALA A CA 1
ATOM 728 C C . ALA A 1 93 ? -15.926 2.648 23.586 1.00 76.50 93 ALA A C 1
ATOM 730 O O . ALA A 1 93 ? -15.290 2.192 22.640 1.00 76.50 93 ALA A O 1
ATOM 731 N N . ASN A 1 94 ? -15.886 3.947 23.902 1.00 83.94 94 ASN A N 1
ATOM 732 C CA . ASN A 1 94 ? -15.14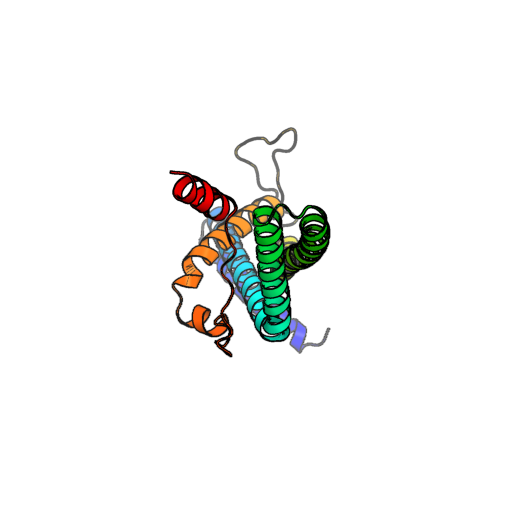5 4.930 23.111 1.00 83.94 94 ASN A CA 1
ATOM 733 C C . ASN A 1 94 ? -13.616 4.745 23.206 1.00 83.94 94 ASN A C 1
ATOM 735 O O . ASN A 1 94 ? -12.921 4.861 22.198 1.00 83.94 94 ASN A O 1
ATOM 739 N N . ASP A 1 95 ? -13.085 4.408 24.388 1.00 86.56 95 ASP A N 1
ATOM 740 C CA . ASP A 1 95 ? -11.656 4.082 24.550 1.00 86.56 95 ASP A 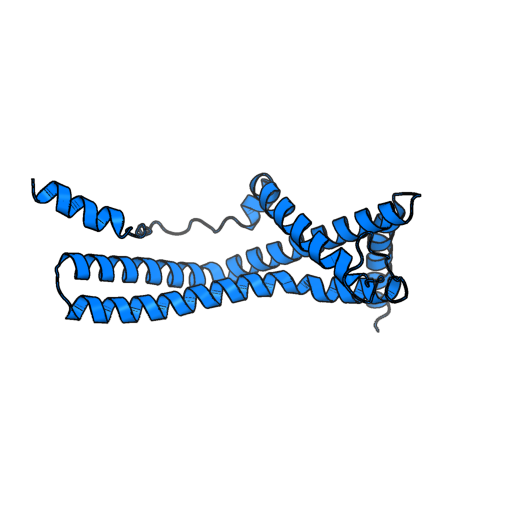CA 1
ATOM 741 C C . ASP A 1 95 ? -11.272 2.817 23.761 1.00 86.56 95 ASP A C 1
ATOM 743 O O . ASP A 1 95 ? -10.280 2.792 23.028 1.00 86.56 95 ASP A O 1
ATOM 747 N N . SER A 1 96 ? -12.115 1.783 23.837 1.00 83.06 96 SER A N 1
ATOM 748 C CA . SER A 1 96 ? -11.928 0.534 23.086 1.00 83.06 96 SER A CA 1
ATOM 749 C C . SER A 1 96 ? -12.006 0.766 21.572 1.00 83.06 96 SER A C 1
ATOM 751 O O . SER A 1 96 ? -11.184 0.245 20.817 1.00 83.06 96 SER A O 1
ATOM 753 N N . PHE A 1 97 ? -12.933 1.616 21.119 1.00 81.50 97 PHE A N 1
ATOM 754 C CA . PHE A 1 97 ? -13.050 2.015 19.716 1.00 81.50 97 PHE A CA 1
ATOM 755 C C . PHE A 1 97 ? -11.779 2.702 19.218 1.00 81.50 97 PHE A C 1
ATOM 757 O O . PHE A 1 97 ? -11.279 2.356 18.148 1.00 81.50 97 PHE A O 1
ATOM 764 N N . GLY A 1 98 ? -11.220 3.630 20.003 1.00 83.75 98 GLY A N 1
ATOM 765 C CA . GLY A 1 98 ? -9.967 4.304 19.668 1.00 83.75 98 GLY A CA 1
ATOM 766 C C . GLY A 1 98 ? -8.824 3.314 19.433 1.00 83.75 98 GLY A C 1
ATOM 767 O O . GLY A 1 98 ? -8.157 3.380 18.398 1.00 83.75 98 GLY A O 1
ATOM 768 N N . LYS A 1 99 ? -8.636 2.347 20.341 1.00 86.06 99 LYS A N 1
ATOM 769 C CA . LYS A 1 99 ? -7.598 1.304 20.221 1.00 86.06 99 LYS A CA 1
ATOM 770 C C . LYS A 1 99 ? -7.761 0.470 18.953 1.00 86.06 99 LYS A C 1
ATOM 772 O O . LYS A 1 99 ? -6.791 0.288 18.215 1.00 86.06 99 LYS A O 1
ATOM 777 N N . VAL A 1 100 ? -8.981 0.016 18.664 1.00 82.62 100 VAL A N 1
ATOM 778 C CA . VAL A 1 100 ? -9.287 -0.772 17.460 1.00 82.62 100 VAL A CA 1
ATOM 779 C C . VAL A 1 100 ? -9.088 0.061 16.188 1.00 82.62 100 VAL A C 1
ATOM 781 O O . VAL A 1 100 ? -8.492 -0.419 15.225 1.00 82.62 100 VAL A O 1
ATOM 784 N N . PHE A 1 101 ? -9.515 1.323 16.180 1.00 85.44 101 PHE A N 1
ATOM 785 C CA . PHE A 1 101 ? -9.359 2.225 15.039 1.00 85.44 101 PHE A CA 1
ATOM 786 C C . PHE A 1 101 ? -7.886 2.491 14.703 1.00 85.44 101 PHE A C 1
ATOM 788 O O . PHE A 1 101 ? -7.468 2.311 13.557 1.00 85.44 101 PHE A O 1
ATOM 795 N N . PHE A 1 102 ? -7.068 2.857 15.696 1.00 87.38 102 PHE A N 1
ATOM 796 C CA . PHE A 1 102 ? -5.636 3.077 15.478 1.00 87.38 102 PHE A CA 1
ATOM 797 C C . PHE A 1 102 ? -4.911 1.793 15.081 1.00 87.38 102 PHE A C 1
ATOM 799 O O . PHE A 1 102 ? -4.038 1.829 14.216 1.00 87.38 102 PHE A O 1
ATOM 806 N N . SER A 1 103 ? -5.314 0.657 15.647 1.00 83.88 103 SER A N 1
ATOM 807 C CA . SER A 1 103 ? -4.816 -0.663 15.261 1.00 83.88 103 SER A CA 1
ATOM 808 C C . SER A 1 103 ? -5.087 -0.977 13.788 1.00 83.88 103 SER A C 1
ATOM 810 O O . SER A 1 103 ? -4.183 -1.408 13.072 1.00 83.88 103 SER A O 1
ATOM 812 N N . GLN A 1 104 ? -6.295 -0.693 13.293 1.00 80.81 104 GLN A N 1
ATOM 813 C CA . GLN A 1 104 ? -6.634 -0.861 11.877 1.00 80.81 104 GLN A CA 1
ATOM 814 C C . GLN A 1 104 ? -5.827 0.076 10.971 1.00 80.81 104 GLN A C 1
ATOM 816 O O . GLN A 1 104 ? -5.327 -0.359 9.933 1.00 80.81 104 GLN A O 1
ATOM 821 N N . ILE A 1 105 ? -5.641 1.341 11.367 1.00 83.75 105 ILE A N 1
ATOM 822 C CA . ILE A 1 105 ? -4.793 2.282 10.618 1.00 83.75 105 ILE A CA 1
ATOM 823 C C . ILE A 1 105 ? -3.347 1.793 10.578 1.00 83.75 105 ILE A C 1
ATOM 825 O O . ILE A 1 105 ? -2.732 1.815 9.515 1.00 83.75 105 ILE A O 1
ATOM 829 N N . ALA A 1 106 ? -2.804 1.332 11.704 1.00 85.81 106 ALA A N 1
ATOM 830 C CA . ALA A 1 106 ? -1.442 0.822 11.783 1.00 85.81 106 ALA A CA 1
ATOM 831 C C . ALA A 1 106 ? -1.245 -0.412 10.888 1.00 85.81 106 ALA A C 1
ATOM 833 O O . ALA A 1 106 ? -0.243 -0.497 10.179 1.00 85.81 106 ALA A O 1
ATOM 834 N N . LEU A 1 107 ? -2.218 -1.328 10.851 1.00 81.44 107 LEU A N 1
ATOM 835 C CA . LEU A 1 107 ? -2.229 -2.468 9.927 1.00 81.44 107 LEU A CA 1
ATOM 836 C C . LEU A 1 107 ? -2.318 -2.030 8.456 1.00 81.44 107 LEU A C 1
ATOM 838 O O . LEU A 1 107 ? -1.614 -2.558 7.596 1.00 81.44 107 LEU A O 1
ATOM 842 N N . GLY A 1 108 ? -3.148 -1.033 8.151 1.00 81.00 108 GLY A N 1
ATOM 843 C CA . GLY A 1 108 ? -3.218 -0.448 6.814 1.00 81.00 108 GLY A CA 1
ATOM 844 C C . GLY A 1 108 ? -1.896 0.205 6.402 1.00 81.00 108 GLY A C 1
ATOM 845 O O . GLY A 1 108 ? -1.416 -0.012 5.290 1.00 81.00 108 GLY A O 1
ATOM 846 N N . ALA A 1 109 ? -1.265 0.955 7.303 1.00 85.19 109 ALA A N 1
ATOM 847 C CA . ALA A 1 109 ? 0.005 1.630 7.065 1.00 85.19 109 ALA A CA 1
ATOM 848 C C . ALA A 1 109 ? 1.175 0.646 6.934 1.00 85.19 109 ALA A C 1
ATOM 850 O O . ALA A 1 109 ? 2.022 0.824 6.060 1.00 85.19 109 ALA A O 1
ATOM 851 N N . SER A 1 110 ? 1.203 -0.420 7.740 1.00 84.00 110 SER A N 1
ATOM 852 C CA . SER A 1 110 ? 2.259 -1.434 7.670 1.00 84.00 110 SER A CA 1
ATOM 853 C C . SER A 1 110 ? 2.306 -2.077 6.288 1.00 84.00 110 SER A C 1
ATOM 855 O O . SER A 1 110 ? 3.380 -2.242 5.730 1.00 84.00 110 SER A O 1
ATOM 857 N N . SER A 1 111 ? 1.158 -2.311 5.657 1.00 84.44 111 SER A N 1
ATOM 858 C CA . SER A 1 111 ? 1.069 -2.874 4.307 1.00 84.44 111 SER A CA 1
ATOM 859 C C . SER A 1 111 ? 1.668 -2.009 3.189 1.00 84.44 111 SER A C 1
ATOM 861 O O . SER A 1 111 ? 1.868 -2.496 2.076 1.00 84.44 111 SER A O 1
ATOM 863 N N . LEU A 1 112 ? 1.918 -0.722 3.450 1.00 89.50 112 LEU A N 1
ATOM 864 C CA . LEU A 1 112 ? 2.477 0.218 2.478 1.00 89.50 112 LEU A CA 1
ATOM 865 C C . LEU A 1 112 ? 4.007 0.191 2.449 1.00 89.50 112 LEU A C 1
ATOM 867 O O . LEU A 1 112 ? 4.591 0.796 1.554 1.00 89.50 112 LEU A O 1
ATOM 871 N N . TRP A 1 113 ? 4.665 -0.520 3.370 1.00 91.00 113 TRP A N 1
ATOM 872 C CA . TRP A 1 113 ? 6.126 -0.550 3.463 1.00 91.00 113 TRP A CA 1
ATOM 873 C C . TRP A 1 113 ? 6.866 -0.906 2.155 1.00 91.00 113 TRP A C 1
ATOM 875 O O . TRP A 1 113 ? 7.936 -0.337 1.963 1.00 91.00 113 TRP A O 1
ATOM 885 N N . PRO A 1 114 ? 6.355 -1.741 1.216 1.00 91.81 114 PRO A N 1
ATOM 886 C CA . PRO A 1 114 ? 7.069 -2.049 -0.031 1.00 91.81 114 PRO A CA 1
ATOM 887 C C . PRO A 1 114 ? 7.061 -0.898 -1.050 1.00 91.81 114 PRO A C 1
ATOM 889 O O . PRO A 1 114 ? 7.910 -0.845 -1.939 1.00 91.81 114 PRO A O 1
ATOM 892 N N . VAL A 1 115 ? 6.103 0.028 -0.935 1.00 92.75 115 VAL A N 1
ATOM 893 C CA . VAL A 1 115 ? 5.911 1.165 -1.850 1.00 92.75 115 VAL A CA 1
ATOM 894 C C . VAL A 1 115 ? 7.134 2.094 -1.898 1.00 92.75 115 VAL A C 1
ATOM 896 O O . VAL A 1 115 ? 7.603 2.361 -3.005 1.00 92.75 115 VAL A O 1
ATOM 899 N N . PRO A 1 116 ? 7.705 2.578 -0.773 1.00 92.38 116 PRO A N 1
ATOM 900 C CA . PRO A 1 116 ? 8.897 3.428 -0.814 1.00 92.38 116 PRO A CA 1
ATOM 901 C C . PRO A 1 116 ? 10.117 2.732 -1.434 1.00 92.38 116 PRO A C 1
ATOM 903 O O . PRO A 1 116 ? 10.879 3.384 -2.144 1.00 92.38 116 PRO A O 1
ATOM 906 N N . PHE A 1 117 ? 10.288 1.418 -1.250 1.00 91.69 117 PHE A N 1
ATOM 907 C CA . PHE A 1 117 ? 11.374 0.669 -1.900 1.00 91.69 117 PHE A CA 1
ATOM 908 C C . PHE A 1 117 ? 11.186 0.596 -3.417 1.00 91.69 117 PHE A C 1
ATOM 910 O O . PHE A 1 117 ? 12.139 0.804 -4.167 1.00 91.69 117 PHE A O 1
ATOM 917 N N . ALA A 1 118 ? 9.956 0.360 -3.879 1.00 92.44 118 ALA A N 1
ATOM 918 C CA . ALA A 1 118 ? 9.641 0.377 -5.304 1.00 92.44 118 ALA A CA 1
ATOM 919 C C . ALA A 1 118 ? 9.838 1.767 -5.924 1.00 92.44 118 ALA A C 1
ATOM 921 O O . ALA A 1 118 ? 10.398 1.877 -7.013 1.00 92.44 118 ALA A O 1
ATOM 922 N N . LEU A 1 119 ? 9.446 2.832 -5.216 1.00 91.69 119 LEU A N 1
ATOM 923 C CA . LEU A 1 119 ? 9.694 4.210 -5.644 1.00 91.69 119 LEU A CA 1
ATOM 924 C C . LEU A 1 119 ? 11.192 4.515 -5.737 1.00 91.69 119 LEU A C 1
ATOM 926 O O . LEU A 1 119 ? 11.627 5.089 -6.731 1.00 91.69 119 LEU A O 1
ATOM 930 N N . GLN A 1 120 ? 11.990 4.088 -4.757 1.00 91.38 120 GLN A N 1
ATOM 931 C CA . GLN A 1 120 ? 13.443 4.252 -4.801 1.00 91.38 120 GLN A CA 1
ATOM 932 C C . GLN A 1 120 ? 14.066 3.499 -5.985 1.00 91.38 120 GLN A C 1
ATOM 934 O O . GLN A 1 120 ? 14.939 4.032 -6.669 1.00 91.38 120 GLN A O 1
ATOM 939 N N . TRP A 1 121 ? 13.601 2.280 -6.264 1.00 91.12 121 TRP A N 1
ATOM 940 C CA . TRP A 1 121 ? 14.067 1.497 -7.409 1.00 91.12 121 TRP A CA 1
ATOM 941 C C . TRP A 1 121 ? 13.688 2.142 -8.753 1.00 91.12 121 TRP A C 1
ATOM 943 O O . TRP A 1 121 ? 14.511 2.183 -9.670 1.00 91.12 121 TRP A O 1
ATOM 953 N N . LEU A 1 122 ? 12.475 2.701 -8.862 1.00 89.69 122 LEU A N 1
ATOM 954 C CA . LEU A 1 122 ? 12.042 3.479 -10.029 1.00 89.69 122 LEU A CA 1
ATOM 955 C C . LEU A 1 122 ? 12.855 4.766 -10.192 1.00 89.69 122 LEU A C 1
ATOM 957 O O . LEU A 1 122 ? 13.187 5.124 -11.322 1.00 89.69 122 LEU A O 1
ATOM 961 N N . SER A 1 123 ? 13.218 5.424 -9.088 1.00 88.88 123 SER A N 1
ATOM 962 C CA . SER A 1 123 ? 14.066 6.620 -9.089 1.00 88.88 123 SER A CA 1
ATOM 963 C C . SER A 1 123 ? 15.377 6.377 -9.831 1.00 88.88 123 SER A C 1
ATOM 965 O O . SER A 1 123 ? 15.726 7.136 -10.726 1.00 88.88 123 SER A O 1
ATOM 967 N N . GLY A 1 124 ? 16.055 5.256 -9.567 1.00 85.62 124 GLY A N 1
ATOM 968 C CA . GLY A 1 124 ? 17.321 4.919 -10.232 1.00 85.62 124 GLY A CA 1
ATOM 969 C C . GLY A 1 124 ? 17.239 4.716 -11.754 1.00 85.62 124 GLY A C 1
ATOM 970 O O . GLY A 1 124 ? 18.274 4.548 -12.389 1.00 85.62 124 GLY A O 1
ATOM 971 N N . ARG A 1 125 ? 16.037 4.702 -12.347 1.00 83.88 125 ARG A N 1
ATOM 972 C CA . ARG A 1 125 ? 15.801 4.404 -13.773 1.00 83.88 125 ARG A CA 1
ATOM 973 C C . ARG A 1 125 ? 15.054 5.485 -14.526 1.00 83.88 125 ARG A C 1
ATOM 975 O O . ARG A 1 125 ? 15.309 5.704 -15.703 1.00 83.88 125 ARG A O 1
ATOM 982 N N . PHE A 1 126 ? 14.079 6.090 -13.861 1.00 84.81 126 PHE A N 1
ATOM 983 C CA . PHE A 1 126 ? 13.117 7.000 -14.465 1.00 84.81 126 PHE A CA 1
ATOM 984 C C . PHE A 1 126 ? 13.156 8.388 -13.816 1.00 84.81 126 PHE A C 1
ATOM 986 O O . PHE A 1 126 ? 12.271 9.190 -14.095 1.00 84.81 126 PHE A O 1
ATOM 993 N N . ALA A 1 127 ? 14.146 8.692 -12.961 1.00 79.88 127 ALA A N 1
ATOM 994 C CA . ALA A 1 127 ? 14.296 10.028 -12.372 1.00 79.88 127 ALA A CA 1
ATOM 995 C C . ALA A 1 127 ? 14.436 11.126 -13.431 1.00 79.88 127 ALA A C 1
ATOM 997 O O . ALA A 1 127 ? 13.831 12.184 -13.279 1.00 79.88 127 ALA A O 1
ATOM 998 N N . ASP A 1 128 ? 15.158 10.845 -14.516 1.00 78.19 128 ASP A N 1
ATOM 999 C CA . ASP A 1 128 ? 15.382 11.804 -15.604 1.00 78.19 128 ASP A CA 1
ATOM 1000 C C . ASP A 1 128 ? 14.260 11.795 -16.657 1.00 78.19 128 ASP A C 1
ATOM 1002 O O . ASP A 1 128 ? 14.301 12.550 -17.628 1.00 78.19 128 ASP A O 1
ATOM 1006 N N . VAL A 1 129 ? 13.246 10.936 -16.495 1.00 79.31 129 VAL A N 1
ATOM 1007 C CA . VAL A 1 129 ? 12.140 10.812 -17.448 1.00 79.31 129 VAL A CA 1
ATOM 1008 C C . VAL A 1 129 ? 10.977 11.688 -16.996 1.00 79.31 129 VAL A C 1
ATOM 1010 O O . VAL A 1 129 ? 10.265 11.374 -16.040 1.00 79.31 129 VAL A O 1
ATOM 1013 N N . ALA A 1 130 ? 10.762 12.778 -17.727 1.00 74.88 130 ALA A N 1
ATOM 1014 C CA . ALA A 1 130 ? 9.589 13.626 -17.588 1.00 74.88 130 ALA A CA 1
ATOM 1015 C C . ALA A 1 130 ? 8.422 13.057 -18.412 1.00 74.88 130 ALA A C 1
ATOM 1017 O O . ALA A 1 130 ? 8.500 12.952 -19.637 1.00 74.88 130 ALA A O 1
ATOM 1018 N N . PHE A 1 131 ? 7.324 12.689 -17.750 1.00 74.88 131 PHE A N 1
ATOM 1019 C CA . PHE A 1 131 ? 6.103 12.259 -18.428 1.00 74.88 131 PHE A CA 1
ATOM 1020 C C . PHE A 1 131 ? 5.204 13.465 -18.682 1.00 74.88 131 PHE A C 1
ATOM 1022 O O . PHE A 1 131 ? 4.837 14.180 -17.750 1.00 74.88 131 PHE A O 1
ATOM 1029 N N . LEU A 1 132 ? 4.824 13.682 -19.939 1.00 72.19 132 LEU A N 1
ATOM 1030 C CA . LEU A 1 132 ? 3.887 14.739 -20.307 1.00 72.19 132 LEU A CA 1
ATOM 1031 C C . LEU A 1 132 ? 2.457 14.303 -19.985 1.00 72.19 132 LEU A C 1
ATOM 1033 O O . LEU A 1 132 ? 2.010 13.236 -20.417 1.00 72.19 132 LEU A O 1
ATOM 1037 N N . LEU A 1 133 ? 1.726 15.129 -19.239 1.00 65.19 133 LEU A N 1
ATOM 1038 C CA . LEU A 1 133 ? 0.308 14.888 -19.004 1.00 65.19 133 LEU A CA 1
ATOM 1039 C C . LEU A 1 133 ? -0.521 15.296 -20.229 1.00 65.19 133 LEU A C 1
ATOM 1041 O O . LEU A 1 133 ? -0.323 16.389 -20.762 1.00 65.19 133 LEU A O 1
ATOM 1045 N N . PRO A 1 134 ? -1.517 14.484 -20.632 1.00 66.75 134 PRO A N 1
ATOM 1046 C CA . PRO A 1 134 ? -2.463 14.870 -21.678 1.00 66.75 134 PRO A CA 1
ATOM 1047 C C . PRO A 1 134 ? -3.373 16.032 -21.247 1.00 66.75 134 PRO A C 1
ATOM 1049 O O . PRO A 1 134 ? -3.970 16.689 -22.094 1.00 66.75 134 PRO A O 1
ATOM 1052 N N . ILE A 1 135 ? -3.478 16.295 -19.939 1.00 63.38 135 ILE A N 1
ATOM 1053 C CA . ILE A 1 135 ? -4.238 17.407 -19.365 1.00 63.38 135 ILE A CA 1
ATOM 1054 C C . ILE A 1 135 ? -3.271 18.249 -18.519 1.00 63.38 135 ILE A C 1
ATOM 1056 O O . ILE A 1 135 ? -2.711 17.718 -17.556 1.00 63.38 135 ILE A O 1
ATOM 1060 N N . PRO A 1 136 ? -3.058 19.538 -18.836 1.00 62.09 136 PRO A N 1
ATOM 1061 C CA . PRO A 1 136 ? -2.159 20.389 -18.065 1.00 62.09 136 PRO A CA 1
ATOM 1062 C C . PRO A 1 136 ? -2.725 20.632 -16.658 1.00 62.09 136 PRO A C 1
ATOM 1064 O O . PRO A 1 136 ? -3.769 21.262 -16.491 1.00 62.09 136 PRO A O 1
ATOM 1067 N N . LEU A 1 137 ? -2.027 20.145 -15.630 1.00 60.19 137 LEU A N 1
ATOM 1068 C CA . LEU A 1 137 ? -2.321 20.449 -14.227 1.00 60.19 137 LEU A CA 1
ATOM 1069 C C . LEU A 1 137 ? -1.519 21.692 -13.806 1.00 60.19 137 LEU A C 1
ATOM 1071 O O . LEU A 1 137 ? -0.455 21.602 -13.195 1.00 60.19 137 LEU A O 1
ATOM 1075 N N . GLY A 1 138 ? -2.024 22.878 -14.155 1.00 70.88 138 GLY A N 1
ATOM 1076 C CA . GLY A 1 138 ? -1.379 24.155 -13.827 1.00 70.88 138 GLY A CA 1
ATOM 1077 C C . GLY A 1 138 ? -0.154 24.465 -14.700 1.00 70.88 138 GLY A C 1
ATOM 1078 O O . GLY A 1 138 ? -0.182 24.245 -15.906 1.00 70.88 138 GLY A O 1
ATOM 1079 N N . ALA A 1 139 ? 0.911 25.018 -14.102 1.00 62.56 139 ALA A N 1
ATOM 1080 C CA . ALA A 1 139 ? 2.096 25.520 -14.819 1.00 62.56 139 ALA A CA 1
ATOM 1081 C C . ALA A 1 139 ? 3.168 24.455 -15.136 1.00 62.56 139 ALA A C 1
ATOM 1083 O O . ALA A 1 139 ? 4.164 24.767 -15.786 1.00 62.56 139 ALA A O 1
ATOM 1084 N N . ARG A 1 140 ? 2.998 23.211 -14.667 1.00 57.66 140 ARG A N 1
ATOM 1085 C CA . ARG A 1 140 ? 3.884 22.086 -14.995 1.00 57.66 140 ARG A CA 1
ATOM 1086 C C . ARG A 1 140 ? 3.121 21.061 -15.824 1.00 57.66 140 ARG A C 1
ATOM 1088 O O . ARG A 1 140 ? 2.194 20.426 -15.335 1.00 57.66 140 ARG A O 1
ATOM 1095 N N . THR A 1 141 ? 3.553 20.887 -17.066 1.00 66.31 141 THR A N 1
ATOM 1096 C CA . THR A 1 141 ? 3.032 19.862 -17.988 1.00 66.31 141 THR A CA 1
ATOM 1097 C C . THR A 1 141 ? 3.726 18.508 -17.794 1.00 66.31 141 THR A C 1
ATOM 1099 O O . THR A 1 141 ? 3.300 17.506 -18.360 1.00 66.31 141 THR A O 1
ATOM 1102 N N . GLU A 1 142 ? 4.783 18.477 -16.979 1.00 73.44 142 GLU A N 1
ATOM 1103 C CA . GLU A 1 142 ? 5.636 17.316 -16.739 1.00 73.44 142 GLU A CA 1
ATOM 1104 C C . GLU A 1 142 ? 5.449 16.763 -15.323 1.00 73.44 142 GLU A C 1
ATOM 1106 O O . GLU A 1 142 ? 5.494 17.502 -14.332 1.00 73.44 142 GLU A O 1
ATOM 1111 N N . VAL A 1 143 ? 5.279 15.446 -15.230 1.00 78.69 143 VAL A N 1
ATOM 1112 C CA . VAL A 1 143 ? 5.201 14.697 -13.975 1.00 78.69 143 VAL A CA 1
ATOM 1113 C C . VAL A 1 143 ? 6.269 13.611 -13.920 1.00 78.69 143 VAL A C 1
ATOM 1115 O O . VAL A 1 143 ? 6.643 13.023 -14.932 1.00 78.69 143 VAL A O 1
ATOM 1118 N N . GLY A 1 144 ? 6.764 13.340 -12.713 1.00 83.44 144 GLY A N 1
ATOM 1119 C CA . GLY A 1 144 ? 7.705 12.249 -12.472 1.00 83.44 144 GLY A CA 1
ATOM 1120 C C . GLY A 1 144 ? 7.012 10.890 -12.344 1.00 83.44 144 GLY A C 1
ATOM 1121 O O . GLY A 1 144 ? 5.793 10.798 -12.180 1.00 83.44 144 GLY A O 1
ATOM 1122 N N . TYR A 1 145 ? 7.817 9.829 -12.318 1.00 86.69 145 TYR A N 1
ATOM 1123 C CA . TYR A 1 145 ? 7.372 8.433 -12.194 1.00 86.69 145 TYR A CA 1
ATOM 1124 C C . TYR A 1 145 ? 6.478 8.141 -10.971 1.00 86.69 145 TYR A C 1
ATOM 1126 O O . TYR A 1 145 ? 5.716 7.178 -10.977 1.00 86.69 145 TYR A O 1
ATOM 1134 N N . ALA A 1 146 ? 6.546 8.944 -9.904 1.00 88.12 146 ALA A N 1
ATOM 1135 C CA . ALA A 1 146 ? 5.685 8.766 -8.734 1.00 88.12 146 ALA A CA 1
ATOM 1136 C C . ALA A 1 146 ? 4.205 9.043 -9.056 1.00 88.12 146 ALA A C 1
ATOM 1138 O O . ALA A 1 146 ? 3.321 8.363 -8.533 1.00 88.12 146 ALA A O 1
ATOM 1139 N N . PHE A 1 147 ? 3.930 10.003 -9.947 1.00 87.06 147 PHE A N 1
ATOM 1140 C CA . PHE A 1 147 ? 2.567 10.388 -10.321 1.00 87.06 147 PHE A CA 1
ATOM 1141 C C . PHE A 1 147 ? 1.854 9.301 -11.127 1.00 87.06 147 PHE A C 1
ATOM 1143 O O . PHE A 1 147 ? 0.643 9.158 -11.030 1.00 87.06 147 PHE A O 1
ATOM 1150 N N . THR A 1 148 ? 2.589 8.518 -11.910 1.00 87.81 148 THR A N 1
ATOM 1151 C CA . THR A 1 148 ? 2.063 7.369 -12.658 1.00 87.81 148 THR A CA 1
ATOM 1152 C C . THR A 1 148 ? 2.013 6.113 -11.786 1.00 87.81 148 THR A C 1
ATOM 1154 O O . THR A 1 148 ? 1.041 5.360 -11.846 1.00 87.81 148 THR A O 1
ATOM 1157 N N . PHE A 1 149 ? 3.018 5.900 -10.930 1.00 90.50 149 PHE A N 1
ATOM 1158 C CA . PHE A 1 149 ? 3.100 4.720 -10.071 1.00 90.50 149 PHE A CA 1
ATOM 1159 C C . PHE A 1 149 ? 2.035 4.695 -8.970 1.00 90.50 149 PHE A C 1
ATOM 1161 O O . PHE A 1 149 ? 1.418 3.655 -8.768 1.00 90.50 149 PHE A O 1
ATOM 1168 N N . ILE A 1 150 ? 1.781 5.805 -8.265 1.00 91.56 150 ILE A N 1
ATOM 1169 C CA . ILE A 1 150 ? 0.841 5.817 -7.127 1.00 91.56 150 ILE A CA 1
ATOM 1170 C C . ILE A 1 150 ? -0.597 5.463 -7.559 1.00 91.56 150 ILE A C 1
ATOM 1172 O O . ILE A 1 150 ? -1.180 4.559 -6.956 1.00 91.56 150 ILE A O 1
ATOM 1176 N N . PRO A 1 151 ? -1.187 6.083 -8.602 1.00 91.62 151 PRO A N 1
ATOM 1177 C CA . PRO A 1 151 ? -2.511 5.695 -9.082 1.00 91.62 151 PRO A CA 1
ATOM 1178 C C . PRO A 1 151 ? -2.546 4.255 -9.592 1.00 91.62 151 PRO A C 1
ATOM 1180 O O . PRO A 1 151 ? -3.502 3.534 -9.311 1.00 91.62 151 PRO A O 1
ATOM 1183 N N . MET A 1 152 ? -1.490 3.808 -10.284 1.00 92.19 152 MET A N 1
ATOM 1184 C CA . MET A 1 152 ? -1.383 2.421 -10.738 1.00 92.19 152 MET A CA 1
ATOM 1185 C C . MET A 1 152 ? -1.339 1.445 -9.558 1.00 92.19 152 MET A C 1
ATOM 1187 O O . MET A 1 152 ? -2.000 0.411 -9.583 1.00 92.19 152 MET A O 1
ATOM 1191 N N . TYR A 1 153 ? -0.615 1.787 -8.494 1.00 92.38 153 TYR A N 1
ATOM 1192 C CA . TYR A 1 153 ? -0.577 1.015 -7.259 1.00 92.38 153 TYR A CA 1
ATOM 1193 C C . TYR A 1 153 ? -1.949 0.905 -6.605 1.00 92.38 153 TYR A C 1
ATOM 1195 O O . TYR A 1 153 ? -2.367 -0.198 -6.256 1.00 92.38 153 TYR A O 1
ATOM 1203 N N . ILE A 1 154 ? -2.676 2.017 -6.483 1.00 91.62 154 ILE A N 1
ATOM 1204 C CA . ILE A 1 154 ? -4.037 2.015 -5.936 1.00 91.62 154 ILE A CA 1
ATOM 1205 C C . ILE A 1 154 ? -4.945 1.122 -6.789 1.00 91.62 154 ILE A C 1
ATOM 1207 O O . ILE A 1 154 ? -5.642 0.266 -6.244 1.00 91.62 154 ILE A O 1
ATOM 1211 N N . LEU A 1 155 ? -4.892 1.264 -8.116 1.00 92.44 155 LEU A N 1
ATOM 1212 C CA . LEU A 1 155 ? -5.668 0.445 -9.046 1.00 92.44 155 LEU A CA 1
ATOM 1213 C C . LEU A 1 155 ? -5.363 -1.049 -8.870 1.00 92.44 155 LEU A C 1
ATOM 1215 O O . LEU A 1 155 ? -6.278 -1.846 -8.674 1.00 92.44 155 LEU A O 1
ATOM 1219 N N . MET A 1 156 ? -4.085 -1.429 -8.877 1.00 91.88 156 MET A N 1
ATOM 1220 C CA . MET A 1 156 ? -3.667 -2.825 -8.721 1.00 91.88 156 MET A CA 1
ATOM 1221 C C . MET A 1 156 ? -3.995 -3.377 -7.337 1.00 91.88 156 MET A C 1
ATOM 1223 O O . MET A 1 156 ? -4.371 -4.540 -7.226 1.00 91.88 156 MET A O 1
ATOM 1227 N N . ARG A 1 157 ? -3.929 -2.560 -6.283 1.00 88.06 157 ARG A N 1
ATOM 1228 C CA . ARG A 1 157 ? -4.340 -2.953 -4.930 1.00 88.06 157 ARG A CA 1
ATOM 1229 C C . ARG A 1 157 ? -5.841 -3.235 -4.852 1.00 88.06 157 ARG A C 1
ATOM 1231 O O . ARG A 1 157 ? -6.224 -4.219 -4.224 1.00 88.06 157 ARG A O 1
ATOM 1238 N N . ILE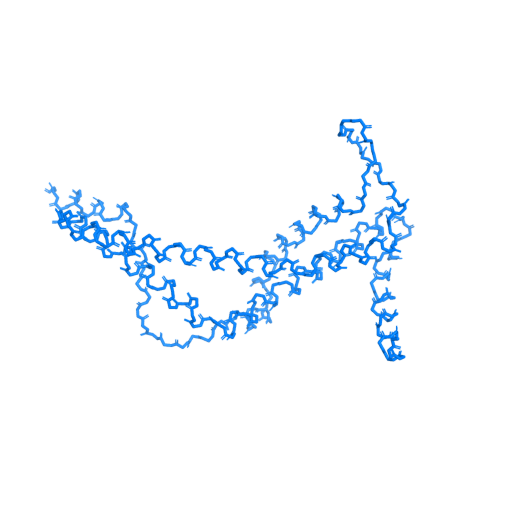 A 1 158 ? -6.678 -2.423 -5.500 1.00 88.19 158 ILE A N 1
ATOM 1239 C CA . ILE A 1 158 ? -8.129 -2.660 -5.574 1.00 88.19 158 ILE A CA 1
ATOM 1240 C C . ILE A 1 158 ? -8.417 -3.945 -6.359 1.00 88.19 158 ILE A C 1
ATOM 1242 O O . ILE A 1 158 ? -9.141 -4.809 -5.868 1.00 88.19 158 ILE A O 1
ATOM 1246 N N . LEU A 1 159 ? -7.807 -4.106 -7.538 1.00 88.31 159 LEU A N 1
ATOM 1247 C CA . LEU A 1 159 ? -7.971 -5.305 -8.368 1.00 88.31 159 LEU A CA 1
ATOM 1248 C C . LEU A 1 159 ? -7.510 -6.569 -7.634 1.00 88.31 159 LEU A C 1
ATOM 1250 O O . LEU A 1 159 ? -8.225 -7.568 -7.604 1.00 88.31 159 LEU A O 1
ATOM 1254 N N . PHE A 1 160 ? -6.348 -6.519 -6.983 1.00 86.44 160 PHE A N 1
ATOM 1255 C CA . PHE A 1 160 ? -5.842 -7.631 -6.187 1.00 86.44 160 PHE A CA 1
ATOM 1256 C C . PHE A 1 160 ? -6.773 -7.954 -5.015 1.00 86.44 160 PHE A C 1
ATOM 1258 O O . PHE A 1 160 ? -7.069 -9.121 -4.782 1.00 86.44 160 PHE A O 1
ATOM 1265 N N . GLY A 1 161 ? -7.307 -6.935 -4.335 1.00 79.88 161 GLY A N 1
ATOM 1266 C CA . GLY A 1 161 ? -8.301 -7.100 -3.273 1.00 79.88 161 GLY A CA 1
ATOM 1267 C C . GLY A 1 161 ? -9.571 -7.828 -3.722 1.00 79.88 161 GLY A C 1
ATOM 1268 O O . GLY A 1 161 ? -10.136 -8.580 -2.941 1.00 79.88 161 GLY A O 1
ATOM 1269 N N . GLN A 1 162 ? -9.989 -7.668 -4.979 1.00 80.62 162 GLN A N 1
ATOM 1270 C CA . GLN A 1 162 ? -11.149 -8.374 -5.540 1.00 80.62 162 GLN A CA 1
ATOM 1271 C C . GLN A 1 162 ? -10.827 -9.804 -5.997 1.00 80.62 162 GLN A C 1
ATOM 1273 O O . GLN A 1 162 ? -11.694 -10.679 -5.983 1.00 80.62 162 GLN A O 1
ATOM 1278 N N . VAL A 1 163 ? -9.592 -10.049 -6.442 1.00 81.88 163 VAL A N 1
ATOM 1279 C CA . VAL A 1 163 ? -9.167 -11.352 -6.976 1.00 81.88 163 VAL A CA 1
ATOM 1280 C C . VAL A 1 163 ? -8.681 -12.290 -5.871 1.00 81.88 163 VAL A C 1
ATOM 1282 O O . VAL A 1 163 ? -8.861 -13.503 -5.986 1.00 81.88 163 VAL A O 1
ATOM 1285 N N . LYS A 1 164 ? -8.104 -11.761 -4.786 1.00 70.81 164 LYS A N 1
ATOM 1286 C CA . LYS A 1 164 ? -7.493 -12.569 -3.720 1.00 70.81 164 LYS A CA 1
ATOM 1287 C C . LYS A 1 164 ? -8.473 -13.533 -3.052 1.00 70.81 164 LYS A C 1
ATOM 1289 O O . LYS A 1 164 ? -8.096 -14.670 -2.783 1.00 70.81 164 LYS A O 1
ATOM 1294 N N . ASP A 1 165 ? -9.737 -13.141 -2.899 1.00 64.81 165 ASP A N 1
ATOM 1295 C CA . ASP A 1 165 ? -10.776 -13.983 -2.290 1.00 64.81 165 ASP A CA 1
ATOM 1296 C C . ASP A 1 165 ? -11.149 -15.192 -3.163 1.00 64.81 165 ASP A C 1
ATOM 1298 O O . ASP A 1 165 ? -11.677 -16.192 -2.672 1.00 64.81 165 ASP A O 1
ATOM 1302 N N . ARG A 1 166 ? -10.837 -15.139 -4.465 1.00 66.31 166 ARG A N 1
ATOM 1303 C CA . ARG A 1 166 ? -11.022 -16.257 -5.400 1.00 66.31 166 ARG A CA 1
ATOM 1304 C C . ARG A 1 166 ? -9.822 -17.201 -5.458 1.00 66.31 166 ARG A C 1
ATOM 1306 O O . ARG A 1 166 ? -9.942 -18.275 -6.042 1.00 66.31 166 ARG A O 1
ATOM 1313 N N . LEU A 1 167 ? -8.676 -16.837 -4.877 1.00 69.81 167 LEU A N 1
ATOM 1314 C CA . LEU A 1 167 ? -7.470 -17.661 -4.900 1.00 69.81 167 LEU A CA 1
ATOM 1315 C C . LEU A 1 167 ? -7.442 -18.603 -3.678 1.00 69.81 167 LEU A C 1
ATOM 1317 O O . LEU A 1 167 ? -7.221 -18.152 -2.551 1.00 69.81 167 LEU A O 1
ATOM 1321 N N . PRO A 1 168 ? -7.603 -19.929 -3.865 1.00 55.62 168 PRO A N 1
ATOM 1322 C CA . PRO A 1 168 ? -7.741 -20.877 -2.755 1.00 55.62 168 PRO A CA 1
ATOM 1323 C C . PRO A 1 168 ? -6.484 -20.983 -1.877 1.00 55.62 168 PRO A C 1
ATOM 1325 O O . PRO A 1 168 ? -6.589 -21.273 -0.687 1.00 55.62 168 PRO A O 1
ATOM 1328 N N . GLY A 1 169 ? -5.297 -20.722 -2.436 1.00 60.44 169 GLY A N 1
ATOM 1329 C CA . GLY A 1 169 ? -4.044 -20.682 -1.674 1.00 60.44 169 GLY A CA 1
ATOM 1330 C C . GLY A 1 169 ? -3.944 -19.469 -0.747 1.00 60.44 169 GLY A C 1
ATOM 1331 O O . GLY A 1 169 ? -3.427 -19.586 0.360 1.00 60.44 169 GLY A O 1
ATOM 1332 N N . TYR A 1 170 ? -4.502 -18.330 -1.164 1.00 60.41 170 TYR A N 1
ATOM 1333 C CA . TYR A 1 170 ? -4.480 -17.103 -0.375 1.00 60.41 170 TYR A CA 1
ATOM 1334 C C . TYR A 1 170 ? -5.414 -17.214 0.829 1.00 60.41 170 TYR A C 1
ATOM 1336 O O . TYR A 1 170 ? -4.995 -16.976 1.956 1.00 60.41 170 TYR A O 1
ATOM 1344 N N . ARG A 1 171 ? -6.625 -17.744 0.605 1.00 58.47 171 ARG A N 1
ATOM 1345 C CA . ARG A 1 171 ? -7.609 -18.022 1.657 1.00 58.47 171 ARG A CA 1
ATOM 1346 C C . ARG A 1 171 ? -7.079 -18.948 2.754 1.00 58.47 171 ARG A C 1
ATOM 1348 O O . ARG A 1 171 ? -7.501 -18.808 3.885 1.00 58.47 171 ARG A O 1
ATOM 1355 N N . ARG A 1 172 ? -6.168 -19.884 2.455 1.00 56.66 172 ARG A N 1
ATOM 1356 C CA . ARG A 1 172 ? -5.552 -20.762 3.473 1.00 56.66 172 ARG A CA 1
ATOM 1357 C C . ARG A 1 172 ? -4.444 -20.085 4.278 1.00 56.66 172 ARG A C 1
ATOM 1359 O O . ARG A 1 172 ? -4.246 -20.446 5.429 1.00 56.66 172 ARG A O 1
ATOM 1366 N N . LEU A 1 173 ? -3.717 -19.146 3.676 1.00 58.69 173 LEU A N 1
ATOM 1367 C CA . LEU A 1 173 ? -2.636 -18.409 4.341 1.00 58.69 173 LEU A CA 1
ATOM 1368 C C . LEU A 1 173 ? -3.172 -17.287 5.236 1.00 58.69 173 LEU A C 1
ATOM 1370 O O . LEU A 1 173 ? -2.556 -16.972 6.250 1.00 58.69 173 LEU A O 1
ATOM 1374 N N . THR A 1 174 ? -4.315 -16.705 4.869 1.00 55.81 174 THR A N 1
ATOM 1375 C CA . THR A 1 174 ? -5.027 -15.689 5.656 1.00 55.81 174 THR A CA 1
ATOM 1376 C C . THR A 1 174 ? -6.206 -16.244 6.453 1.00 55.81 174 THR A C 1
ATOM 1378 O O . THR A 1 174 ? -6.800 -15.491 7.222 1.00 55.81 174 THR A O 1
ATOM 1381 N N . ALA A 1 175 ? -6.540 -17.533 6.311 1.00 53.97 175 ALA A N 1
ATOM 1382 C CA . ALA A 1 175 ? -7.472 -18.200 7.214 1.00 53.97 175 ALA A CA 1
ATOM 1383 C C . ALA A 1 175 ? -6.869 -18.174 8.616 1.00 53.97 175 ALA A C 1
ATOM 1385 O O . ALA A 1 175 ? -5.889 -18.862 8.913 1.00 53.97 175 ALA A O 1
ATOM 1386 N N . LEU A 1 176 ? -7.460 -17.339 9.465 1.00 55.78 176 LEU A N 1
ATOM 1387 C CA . LEU A 1 176 ? -7.281 -17.434 10.901 1.00 55.78 176 LEU A CA 1
ATOM 1388 C C . LEU A 1 176 ? -7.692 -18.860 11.304 1.00 55.78 176 LEU A C 1
ATOM 1390 O O . LEU A 1 176 ? -8.712 -19.342 10.810 1.00 55.78 176 LEU A O 1
ATOM 1394 N N . PRO A 1 177 ? -6.901 -19.568 12.128 1.00 47.56 177 PRO A N 1
ATOM 1395 C CA . PRO A 1 177 ? -7.372 -20.794 12.747 1.00 47.56 177 PRO A CA 1
ATOM 1396 C C . PRO A 1 177 ? -8.674 -20.470 13.480 1.00 47.56 177 PRO A C 1
ATOM 1398 O O . PRO A 1 177 ? -8.686 -19.590 14.345 1.00 47.56 177 PRO A O 1
ATOM 1401 N N . ASP A 1 178 ? -9.755 -21.142 13.093 1.00 48.50 178 ASP A N 1
ATOM 1402 C CA . ASP A 1 178 ? -10.976 -21.219 13.886 1.00 48.50 178 ASP A CA 1
ATOM 1403 C C . ASP A 1 178 ? -10.617 -21.983 15.165 1.00 48.50 178 ASP A C 1
ATOM 1405 O O . ASP A 1 178 ? -10.758 -23.201 15.244 1.00 48.50 178 ASP A O 1
ATOM 1409 N N . GLU A 1 179 ? -10.042 -21.282 16.138 1.00 44.88 179 GLU A N 1
ATOM 1410 C CA . GLU A 1 179 ? -9.907 -21.785 17.495 1.00 44.88 179 GLU A CA 1
ATOM 1411 C C . GLU A 1 179 ? -10.793 -20.954 18.430 1.00 44.88 179 GLU A C 1
ATOM 1413 O O . GLU A 1 179 ? -10.599 -19.751 18.640 1.00 44.88 179 GLU A O 1
ATOM 1418 N N . ASP A 1 180 ? -11.762 -21.704 18.947 1.00 44.88 180 ASP A N 1
ATOM 1419 C CA . ASP A 1 180 ? -12.672 -21.528 20.071 1.00 44.88 180 ASP A CA 1
ATOM 1420 C C . ASP A 1 180 ? -13.961 -20.705 19.881 1.00 44.88 180 ASP A C 1
ATOM 1422 O O . ASP A 1 180 ? -13.987 -19.470 19.843 1.00 44.88 180 ASP A O 1
ATOM 1426 N N . ASP A 1 181 ? -15.038 -21.493 19.820 1.00 42.47 181 ASP A N 1
ATOM 1427 C CA . ASP A 1 181 ? -16.471 -21.235 19.934 1.00 42.47 181 ASP A CA 1
ATOM 1428 C C . ASP A 1 181 ? -16.856 -20.495 21.234 1.00 42.47 181 ASP A C 1
ATOM 1430 O O . ASP A 1 181 ? -17.588 -20.998 22.087 1.00 42.47 181 ASP A O 1
ATOM 1434 N N . GLY A 1 182 ? -16.387 -19.263 21.402 1.00 44.12 182 GLY A N 1
ATOM 1435 C CA . GLY A 1 182 ? -17.041 -18.297 22.282 1.00 44.12 182 GLY A CA 1
ATOM 1436 C C . GLY A 1 182 ? -17.945 -17.427 21.428 1.00 44.12 182 GLY A C 1
ATOM 1437 O O . GLY A 1 182 ? -17.417 -16.731 20.567 1.00 44.12 182 GLY A O 1
ATOM 1438 N N . GLU A 1 183 ? -19.266 -17.487 21.642 1.00 47.66 183 GLU A N 1
ATOM 1439 C CA . GLU A 1 183 ? -20.284 -16.669 20.962 1.00 47.66 183 GLU A CA 1
ATOM 1440 C C . GLU A 1 183 ? -19.734 -15.271 20.627 1.00 47.66 183 GLU A C 1
ATOM 1442 O O . GLU A 1 183 ? -19.619 -14.410 21.503 1.00 47.66 183 GLU A O 1
ATOM 1447 N N . GLU A 1 184 ? -19.326 -15.043 19.371 1.00 54.53 184 GLU A N 1
ATOM 1448 C CA . GLU A 1 184 ? -18.960 -13.704 18.924 1.00 54.53 184 GLU A CA 1
ATOM 1449 C C . GLU A 1 184 ? -20.245 -12.887 18.970 1.00 54.53 184 GLU A C 1
ATOM 1451 O O . GLU A 1 184 ? -21.095 -12.996 18.085 1.00 54.53 184 GLU A O 1
ATOM 1456 N N . GLU A 1 185 ? -20.427 -12.134 20.061 1.00 60.09 185 GLU A N 1
ATOM 1457 C CA . GLU A 1 185 ? -21.595 -11.286 20.243 1.00 60.09 185 GLU A CA 1
ATOM 1458 C C . GLU A 1 185 ? -21.760 -10.440 18.977 1.00 60.09 185 GLU A C 1
ATOM 1460 O O . GLU A 1 185 ? -20.888 -9.650 18.619 1.00 60.09 185 GLU A O 1
ATOM 1465 N N . THR A 1 186 ? -22.869 -10.605 18.259 1.00 68.69 186 THR A N 1
ATOM 1466 C CA . THR A 1 186 ? -23.151 -9.763 17.098 1.00 68.69 186 THR A CA 1
ATOM 1467 C C . THR A 1 186 ? -23.394 -8.339 17.576 1.00 68.69 186 THR A C 1
ATOM 1469 O O . THR A 1 186 ? -24.194 -8.114 18.485 1.00 68.69 186 THR A O 1
ATOM 1472 N N . MET A 1 187 ? -22.713 -7.372 16.961 1.00 69.94 187 MET A N 1
ATOM 1473 C CA . MET A 1 187 ? -22.878 -5.961 17.298 1.00 69.94 187 MET A CA 1
ATOM 1474 C C . MET A 1 187 ? -24.339 -5.540 17.097 1.00 69.94 187 MET A C 1
ATOM 1476 O O . MET A 1 187 ? -24.845 -5.520 15.972 1.00 69.94 187 MET A O 1
ATOM 1480 N N . LEU A 1 188 ? -25.008 -5.177 18.191 1.00 73.50 188 LEU A N 1
ATOM 1481 C CA . LEU A 1 188 ? -26.373 -4.675 18.164 1.00 73.50 188 LEU A CA 1
ATOM 1482 C C . LEU A 1 188 ? -26.412 -3.363 17.382 1.00 73.50 188 LEU A C 1
ATOM 1484 O O . LEU A 1 188 ? -25.636 -2.432 17.622 1.00 73.50 188 LEU A O 1
ATOM 1488 N N . ARG A 1 189 ? -27.351 -3.265 16.440 1.00 72.44 189 ARG A N 1
ATOM 1489 C CA . ARG A 1 189 ? -27.619 -2.012 15.741 1.00 72.44 189 ARG A CA 1
ATOM 1490 C C . ARG A 1 189 ? -28.612 -1.186 16.533 1.00 72.44 189 ARG A C 1
ATOM 1492 O O . ARG A 1 189 ? -29.632 -1.682 17.004 1.00 72.44 189 ARG A O 1
ATOM 1499 N N . VAL A 1 190 ? -28.361 0.119 16.575 1.00 68.31 190 VAL A N 1
ATOM 1500 C CA . VAL A 1 190 ? -29.251 1.104 17.208 1.00 68.31 190 VAL A CA 1
ATOM 1501 C C . VAL A 1 190 ? -30.697 0.966 16.705 1.00 68.31 190 VAL A C 1
ATOM 1503 O O . VAL A 1 190 ? -31.638 1.077 17.484 1.00 68.31 190 VAL A O 1
ATOM 1506 N N . GLY A 1 191 ? -30.878 0.679 15.410 1.00 68.00 191 GLY A N 1
ATOM 1507 C CA . GLY A 1 191 ? -32.197 0.505 14.797 1.00 68.00 191 GLY A CA 1
ATOM 1508 C C . GLY A 1 191 ? -32.977 -0.715 15.296 1.00 68.00 191 GLY A C 1
ATOM 1509 O O . GLY A 1 191 ? -34.196 -0.623 15.425 1.00 68.00 191 GLY A O 1
ATOM 1510 N N . ASP A 1 192 ? -32.297 -1.815 15.624 1.00 69.38 192 ASP A N 1
ATOM 1511 C CA . ASP A 1 192 ? -32.940 -3.057 16.072 1.00 69.38 192 ASP A CA 1
ATOM 1512 C C . ASP A 1 192 ? -33.402 -2.927 17.532 1.00 69.38 192 ASP A C 1
ATOM 1514 O O . ASP A 1 192 ? -34.551 -3.224 17.853 1.00 69.38 192 ASP A O 1
ATOM 1518 N N . VAL A 1 193 ? -32.568 -2.318 18.385 1.00 62.34 193 VAL A N 1
ATOM 1519 C CA . VAL A 1 193 ? -32.894 -2.016 19.794 1.00 62.34 193 VAL A CA 1
ATOM 1520 C C . VAL A 1 193 ? -34.073 -1.037 19.918 1.00 62.34 193 VAL A C 1
ATOM 1522 O O . VAL A 1 193 ? -34.867 -1.105 20.859 1.00 62.34 193 VAL A O 1
ATOM 1525 N N . LEU A 1 194 ? -34.214 -0.106 18.970 1.00 62.16 194 LEU A N 1
ATOM 1526 C CA . LEU A 1 194 ? -35.317 0.858 18.959 1.00 62.16 194 LEU A CA 1
ATOM 1527 C C . LEU A 1 194 ? -36.607 0.287 18.347 1.00 62.16 194 LEU A C 1
ATOM 1529 O O . LEU A 1 194 ? -37.691 0.673 18.789 1.00 62.16 194 LEU A O 1
ATOM 1533 N N . LYS A 1 195 ? -36.519 -0.634 17.376 1.00 58.91 195 LYS A N 1
ATOM 1534 C CA . LYS A 1 195 ? -37.683 -1.301 16.761 1.00 58.91 195 LYS A CA 1
ATOM 1535 C C . LYS A 1 195 ? -38.430 -2.203 17.739 1.00 58.91 195 LYS A C 1
ATOM 1537 O O . LYS A 1 195 ? -39.659 -2.156 17.764 1.00 58.91 195 LYS A O 1
ATOM 1542 N N . ASP A 1 196 ? -37.711 -2.942 18.580 1.00 57.06 196 ASP A N 1
ATOM 1543 C CA . ASP A 1 196 ? -38.309 -3.814 19.602 1.00 57.06 196 ASP A CA 1
ATOM 1544 C C . ASP A 1 196 ? -39.241 -3.039 20.550 1.00 57.06 196 ASP A C 1
ATOM 1546 O O . ASP A 1 196 ? -40.316 -3.510 20.925 1.00 57.06 196 ASP A O 1
ATOM 1550 N N . LYS A 1 197 ? -38.905 -1.777 20.856 1.00 49.50 197 LYS A N 1
ATOM 1551 C CA . LYS A 1 197 ? -39.769 -0.889 21.652 1.00 49.50 197 LYS A CA 1
ATOM 1552 C C . LYS A 1 197 ? -41.022 -0.417 20.926 1.00 49.50 197 LYS A C 1
ATOM 1554 O O . LYS A 1 197 ? -42.012 -0.137 21.596 1.00 49.50 197 LYS A O 1
ATOM 1559 N N . VAL A 1 198 ? -40.983 -0.265 19.603 1.00 52.56 198 VAL A N 1
ATOM 1560 C CA . VAL A 1 198 ? -42.175 0.117 18.830 1.00 52.56 198 VAL A CA 1
ATOM 1561 C C . VAL A 1 198 ? -43.151 -1.053 18.788 1.00 52.56 198 VAL A C 1
ATOM 1563 O O . VAL A 1 198 ? -44.348 -0.834 18.926 1.00 52.56 198 VAL A O 1
ATOM 1566 N N . SER A 1 199 ? -42.649 -2.287 18.693 1.00 49.25 199 SER A N 1
ATOM 1567 C CA . SER A 1 199 ? -43.495 -3.482 18.655 1.00 49.25 199 SER A CA 1
ATOM 1568 C C . SER A 1 199 ? -44.044 -3.904 20.025 1.00 49.25 199 SER A C 1
ATOM 1570 O O . SER A 1 199 ? -45.112 -4.495 20.069 1.00 49.25 199 SER A O 1
ATOM 1572 N N . GLN A 1 200 ? -43.363 -3.588 21.136 1.00 46.97 200 GLN A N 1
ATOM 1573 C CA . GLN A 1 200 ? -43.856 -3.855 22.504 1.00 46.97 200 GLN A CA 1
ATOM 1574 C C . GLN A 1 200 ? -44.822 -2.790 23.059 1.00 46.97 200 GLN A C 1
ATOM 1576 O O . GLN A 1 200 ? -45.341 -2.949 24.163 1.00 46.97 200 GLN A O 1
ATOM 1581 N N . LYS A 1 201 ? -45.031 -1.677 22.344 1.00 44.72 201 LYS A N 1
ATOM 1582 C CA . LYS A 1 201 ? -45.946 -0.593 22.748 1.00 44.72 201 LYS A CA 1
ATOM 1583 C C . LYS A 1 201 ? -47.271 -0.563 21.975 1.00 44.72 201 LYS A C 1
ATOM 1585 O O . LYS A 1 201 ? -48.044 0.371 22.189 1.00 44.72 201 LYS A O 1
ATOM 1590 N N . VAL A 1 202 ? -47.506 -1.540 21.098 1.00 41.09 202 VAL A N 1
ATOM 1591 C CA . VAL A 1 202 ? -48.779 -1.788 20.397 1.00 41.09 202 VAL A CA 1
ATOM 1592 C C . VAL A 1 202 ? -49.471 -2.960 21.075 1.00 41.09 202 VAL A C 1
ATOM 1594 O O . VAL A 1 202 ? -50.697 -2.853 21.284 1.00 41.09 202 VAL A O 1
#

Radius of gyration: 24.7 Å; chains: 1; bounding box: 78×47×63 Å

Foldseek 3Di:
DPPVVVVVVVVVLVVLVVQLVPDPPNVVSLLRSLLV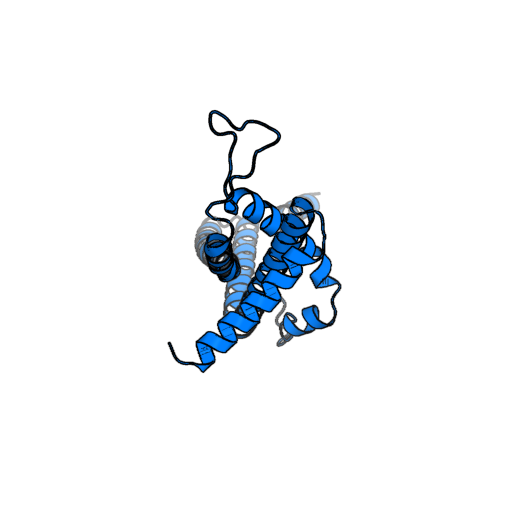LLLVLLVVLVLQLLVCCQVCVVVLVVLVLQLLVLLVQLLVCVLVVPPVSNVVSVVSNVVSVVVNVVVVVVSVVSSNVVVVVSVVSCCVPFVVPWDADPDDPPPDRTDGPCVSNVVSSVVSNVVCVVCLVVDPVSCVSNPDPPPDPDPSPDRDDSVVSVVVVVVVVD